Protein AF-A0A2M8PLV6-F1 (afdb_monomer)

Secondary structure (DSSP, 8-state):
----PPPPPHHHHTTS---HHHHHHHHHTTT--TT-PPPPHHHHHHHTHHHHTTSS-HHHHHHH----PPPPP-SHHHHHTT-TTS-EEEEE-B-BTTB--SHHHHHHHHHHHHHHHHHSEEEE---SS-SSS--BPP----TTEEEGGGG--TTTHHHHHHHHHHTSS-EEEESSGGGGHHHHTT--EEEE-S-GGGSS-THHHHHHHHHHSSTTSPPEE-

Mean predicted aligned error: 9.72 Å

Nearest PDB structures (foldseek):
  1psw-assembly1_A  TM=6.281E-01  e=1.100E-02  Escherichia coli
  5wxi-assembly1_B  TM=4.917E-01  e=1.551E+00  Neisseria meningitidis H44/76
  4ojm-assembly1_X-2  TM=2.647E-01  e=8.428E+00  Neurospora crassa OR74A

Radius of gyration: 18.82 Å; Cα contacts (8 Å, |Δi|>4): 295; chains: 1; bounding box: 47×46×45 Å

pLDDT: mean 79.04, std 16.74, range [30.3, 98.25]

Solvent-accessible surface area (backbone atoms only — not comparable to full-atom values): 13129 Å² total; per-residue (Å²): 134,80,80,78,74,80,78,70,50,74,71,54,58,68,60,66,76,83,50,77,67,60,56,54,56,57,39,70,76,65,74,68,68,95,90,66,82,90,73,58,68,65,57,54,52,58,71,46,40,49,43,80,67,67,76,41,58,73,71,63,53,55,74,77,57,84,90,70,64,50,80,75,62,74,56,71,67,32,53,76,69,74,40,67,90,52,74,30,32,28,36,45,53,47,43,42,83,29,30,60,87,46,73,66,52,54,50,53,52,48,54,48,52,57,58,48,46,75,82,25,37,34,36,36,65,57,61,89,63,81,87,59,94,58,49,67,65,91,72,83,87,48,101,44,45,46,68,44,33,89,77,52,47,91,88,47,36,69,61,52,51,49,32,53,36,43,72,24,74,32,34,39,30,34,59,53,88,69,50,55,53,25,15,31,38,46,14,34,20,43,34,43,67,76,40,80,81,49,43,84,52,66,64,57,61,56,51,48,38,68,67,22,75,41,87,77,34,8,46,62,45,113

Foldseek 3Di:
DDPPDPDDAPVVVLPPPPDPVVQVVVVVVVPDDDPDDDDRVVVVCVVCVCVLVVNDDPVVVVVVDDAAADPADDCVVCVVQVNSPFAAEEEEAWDDLFQHPDPVSLVVVQVVVVVRLVPHQYEYLDAPDPPHPIDGHDHDDDPSYHYCNVVDDPVCSVVSSLNVLLPHQAYEYADDDCQLSNQSSQHAGAHDGDDPVSPSDPVVVVSSQVNRVDPPTHHYHD

Sequence (222 aa):
LEKLEAIPSQSERNKAVKTWHEQKKLRKAQGLSDQLELIHPSLMYTWFLPFWRGAWGHRMIANELKFMALPKPSKDVLHKMGLADEPYVAVKFYKSGCLRQNEQSERIISDLIERLTREYKVVVLDTEFRVDDHSGYHIRESDRVVNLARYCTAENNLALQTEVVAHAEAFYGTYGGFSYLAPLCGVNSYNYYDSMRAILMGGHAEVAEKAFNQSPFGQFHP

Structure (mmCIF, N/CA/C/O backbone):
data_AF-A0A2M8PLV6-F1
#
_entry.id   AF-A0A2M8PLV6-F1
#
loop_
_atom_site.group_PDB
_atom_site.id
_atom_site.type_symbol
_atom_site.label_atom_id
_atom_site.label_alt_id
_atom_site.label_comp_id
_atom_site.label_asym_id
_atom_site.label_entity_id
_atom_site.label_seq_id
_atom_site.pdbx_PDB_ins_code
_atom_site.Cartn_x
_atom_site.Cartn_y
_atom_site.Cartn_z
_atom_site.occupancy
_atom_site.B_iso_or_equiv
_atom_site.auth_seq_id
_atom_site.auth_comp_id
_atom_site.auth_asym_id
_atom_site.auth_atom_id
_atom_site.pdbx_PDB_model_num
ATOM 1 N N . LEU A 1 1 ? 24.200 19.850 19.176 1.00 37.56 1 LEU A N 1
ATOM 2 C CA . LEU A 1 1 ? 23.870 19.815 17.735 1.00 37.56 1 LEU A CA 1
ATOM 3 C C . 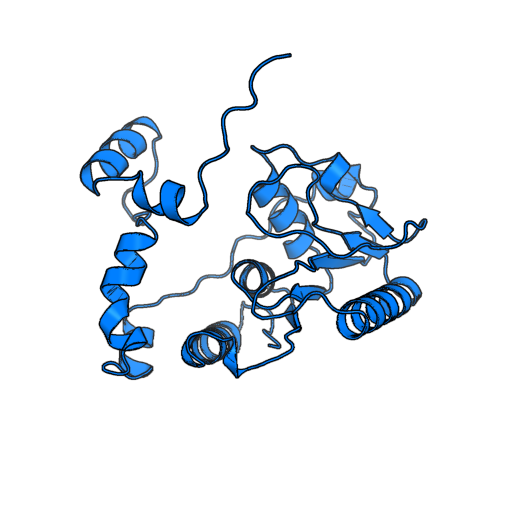LEU A 1 1 ? 24.640 18.651 17.134 1.00 37.56 1 LEU A C 1
ATOM 5 O O . LEU A 1 1 ? 25.730 18.836 16.603 1.00 37.56 1 LEU A O 1
ATOM 9 N N . GLU A 1 2 ? 24.132 17.440 17.358 1.00 33.66 2 GLU A N 1
ATOM 10 C CA . GLU A 1 2 ? 24.676 16.235 16.734 1.00 33.66 2 GLU A CA 1
ATOM 11 C C . GLU A 1 2 ? 24.492 16.350 15.223 1.00 33.66 2 GLU A C 1
ATOM 13 O O . GLU A 1 2 ? 23.429 16.741 14.737 1.00 33.66 2 GLU A O 1
ATOM 18 N N . LYS A 1 3 ? 25.566 16.075 14.482 1.00 30.30 3 LYS A N 1
ATOM 19 C CA . LYS A 1 3 ? 25.522 15.984 13.028 1.00 30.30 3 LYS A CA 1
ATOM 20 C C . LYS A 1 3 ? 24.602 14.815 12.685 1.00 30.30 3 LYS A C 1
ATOM 22 O O . LYS A 1 3 ? 24.975 13.672 12.915 1.00 30.30 3 LYS A O 1
ATOM 27 N N . LEU A 1 4 ? 23.418 15.110 12.151 1.00 33.34 4 LEU A N 1
ATOM 28 C CA . LEU A 1 4 ? 22.606 14.125 11.444 1.00 33.34 4 LEU A CA 1
ATOM 29 C C . LEU A 1 4 ? 23.471 13.573 10.307 1.00 33.34 4 LEU A C 1
ATOM 31 O O . LEU A 1 4 ? 23.747 14.281 9.336 1.00 33.34 4 LEU A O 1
ATOM 35 N N . GLU A 1 5 ? 23.968 12.349 10.466 1.00 35.88 5 GLU A N 1
ATOM 36 C CA . GLU A 1 5 ? 24.613 11.628 9.377 1.00 35.88 5 GLU A CA 1
ATOM 37 C C . GLU A 1 5 ? 23.613 11.525 8.223 1.00 35.88 5 GLU A C 1
ATOM 39 O O . GLU A 1 5 ? 22.439 11.199 8.420 1.00 35.88 5 GLU A O 1
ATOM 44 N N . ALA A 1 6 ? 24.059 11.884 7.019 1.00 39.81 6 ALA A N 1
ATOM 45 C CA . ALA A 1 6 ? 23.214 11.840 5.839 1.00 39.81 6 ALA A CA 1
ATOM 46 C C . ALA A 1 6 ? 22.731 10.400 5.629 1.00 39.81 6 ALA A C 1
ATOM 48 O O . ALA A 1 6 ? 23.538 9.491 5.429 1.00 39.81 6 ALA A O 1
ATOM 49 N N . ILE A 1 7 ? 21.413 10.199 5.687 1.00 44.09 7 ILE A N 1
ATOM 50 C CA . ILE A 1 7 ? 20.797 8.906 5.398 1.00 44.09 7 ILE A CA 1
ATOM 51 C C . ILE A 1 7 ? 21.148 8.562 3.940 1.00 44.09 7 ILE A C 1
ATOM 53 O O . ILE A 1 7 ? 20.819 9.351 3.050 1.00 44.09 7 ILE A O 1
ATOM 57 N N . PRO A 1 8 ? 21.826 7.431 3.674 1.00 44.03 8 PRO A N 1
ATOM 58 C CA . PRO A 1 8 ? 22.216 7.061 2.321 1.00 44.03 8 PRO A CA 1
ATOM 59 C C . PRO A 1 8 ? 20.983 6.907 1.429 1.00 44.03 8 PRO A C 1
ATOM 61 O O . PRO A 1 8 ? 19.963 6.340 1.840 1.00 44.03 8 PRO A O 1
ATOM 64 N N . SER A 1 9 ? 21.092 7.380 0.188 1.00 48.66 9 SER A N 1
ATOM 65 C CA . SER A 1 9 ? 20.011 7.306 -0.794 1.00 48.66 9 SER A CA 1
ATOM 66 C C . SER A 1 9 ? 19.566 5.859 -1.014 1.00 48.66 9 SER A C 1
ATOM 68 O O . SER A 1 9 ? 20.320 4.901 -0.800 1.00 48.66 9 SER A O 1
ATOM 70 N N . GLN A 1 10 ? 18.335 5.657 -1.486 1.00 46.75 10 GLN A N 1
ATOM 71 C CA . GLN A 1 10 ? 17.838 4.309 -1.788 1.00 46.75 10 GLN A CA 1
ATOM 72 C C . GLN A 1 10 ? 18.759 3.540 -2.762 1.00 46.75 10 GLN A C 1
ATOM 74 O O . GLN A 1 10 ? 18.967 2.336 -2.616 1.00 46.75 10 GLN A O 1
ATOM 79 N N . SER A 1 11 ? 19.385 4.249 -3.706 1.00 46.06 11 SER A N 1
ATOM 80 C CA . SER A 1 11 ? 20.378 3.700 -4.640 1.00 46.06 11 SER A CA 1
ATOM 81 C C . SER A 1 11 ? 21.648 3.201 -3.939 1.00 46.06 11 SER A C 1
ATOM 83 O O . SER A 1 11 ? 22.181 2.152 -4.297 1.00 46.06 11 SER A O 1
ATOM 85 N N . GLU A 1 12 ? 22.129 3.916 -2.922 1.00 45.88 12 GLU A N 1
ATOM 86 C CA . GLU A 1 12 ? 23.323 3.545 -2.153 1.00 45.88 12 GLU A CA 1
ATOM 87 C C . GLU A 1 12 ? 23.049 2.368 -1.214 1.00 45.88 12 GLU A C 1
ATOM 89 O O . GLU A 1 12 ? 23.852 1.435 -1.153 1.00 45.88 12 GLU A O 1
ATOM 94 N N . ARG A 1 13 ? 21.872 2.338 -0.576 1.00 55.00 13 ARG A N 1
ATOM 95 C CA . ARG A 1 13 ? 21.426 1.200 0.248 1.00 55.00 13 ARG A CA 1
ATOM 96 C C . ARG A 1 13 ? 21.295 -0.082 -0.579 1.00 55.00 13 ARG A C 1
ATOM 98 O O . ARG A 1 13 ? 21.801 -1.127 -0.176 1.00 55.00 13 ARG A O 1
ATOM 105 N N . ASN A 1 14 ? 20.743 0.015 -1.789 1.00 50.44 14 ASN A N 1
ATOM 106 C CA . ASN A 1 14 ? 20.635 -1.111 -2.725 1.00 50.44 14 ASN A CA 1
ATOM 107 C C . ASN A 1 14 ? 21.992 -1.591 -3.288 1.00 50.44 14 ASN A C 1
ATOM 109 O O . ASN A 1 14 ? 22.071 -2.674 -3.869 1.00 50.44 14 ASN A O 1
ATOM 113 N N . LYS A 1 15 ? 23.072 -0.814 -3.143 1.00 52.50 15 LYS A N 1
ATOM 114 C CA . LYS A 1 15 ? 24.435 -1.198 -3.563 1.00 52.50 15 LYS A CA 1
ATOM 115 C C . LYS A 1 15 ? 25.269 -1.818 -2.438 1.00 52.50 15 LYS A C 1
ATOM 117 O O . LYS A 1 15 ? 26.305 -2.417 -2.725 1.00 52.50 15 LYS A O 1
ATOM 122 N N . ALA A 1 16 ? 24.857 -1.664 -1.180 1.00 50.78 16 ALA A N 1
ATOM 123 C CA . ALA A 1 16 ? 25.680 -1.996 -0.017 1.00 50.78 16 ALA A CA 1
ATOM 124 C C . ALA A 1 16 ? 25.747 -3.499 0.323 1.00 50.78 16 ALA A C 1
ATOM 126 O O . ALA A 1 16 ? 26.666 -3.913 1.024 1.00 50.78 16 ALA A O 1
ATOM 127 N N . VAL A 1 17 ? 24.836 -4.335 -0.185 1.00 51.72 17 VAL A N 1
ATOM 128 C CA . VAL A 1 17 ? 24.865 -5.787 0.066 1.00 51.72 17 VAL A CA 1
ATOM 129 C C . VAL A 1 17 ? 25.696 -6.468 -1.015 1.00 51.72 17 VAL A C 1
ATOM 131 O O . VAL A 1 17 ? 25.251 -6.610 -2.155 1.00 51.72 17 VAL A O 1
ATOM 134 N N . LYS A 1 18 ? 26.932 -6.850 -0.676 1.00 54.28 18 LYS A N 1
ATOM 135 C CA . LYS A 1 18 ? 27.938 -7.162 -1.694 1.00 54.28 18 LYS A CA 1
ATOM 136 C C . LYS A 1 18 ? 28.005 -8.607 -2.158 1.00 54.28 18 LYS A C 1
ATOM 138 O O . LYS A 1 18 ? 28.527 -8.795 -3.249 1.00 54.28 18 LYS A O 1
ATOM 143 N N . THR A 1 19 ? 27.452 -9.620 -1.485 1.00 59.69 19 THR A N 1
ATOM 144 C CA . THR A 1 19 ? 27.421 -10.977 -2.080 1.00 59.69 19 THR A CA 1
ATOM 145 C C . THR A 1 19 ? 26.316 -11.898 -1.540 1.00 59.69 19 THR A C 1
ATOM 147 O O . THR A 1 19 ? 25.950 -11.847 -0.367 1.00 59.69 19 THR A O 1
ATOM 150 N N . TRP A 1 20 ? 25.855 -12.833 -2.386 1.00 49.91 20 TRP A N 1
ATOM 151 C CA . TRP A 1 20 ? 24.981 -13.969 -2.022 1.00 49.91 20 TRP A CA 1
ATOM 152 C C . TRP A 1 20 ? 25.521 -14.765 -0.812 1.00 49.91 20 TRP A C 1
ATOM 154 O O . TRP A 1 20 ? 24.768 -15.237 0.040 1.00 49.91 20 TRP A O 1
ATOM 164 N N . HIS A 1 21 ? 26.849 -14.844 -0.676 1.00 51.72 21 HIS A N 1
ATOM 165 C CA . HIS A 1 21 ? 27.522 -15.538 0.423 1.00 51.72 21 HIS A CA 1
ATOM 166 C C . HIS A 1 21 ? 27.362 -14.856 1.790 1.00 51.72 21 HIS A C 1
ATOM 168 O O . HIS A 1 21 ? 27.241 -15.551 2.802 1.00 51.72 21 HIS A O 1
ATOM 174 N N . GLU A 1 22 ? 27.344 -13.523 1.847 1.00 56.53 22 GLU A N 1
ATOM 175 C CA . GLU A 1 22 ? 27.145 -12.772 3.096 1.00 56.53 22 GLU A CA 1
ATOM 176 C C . GLU A 1 22 ? 25.712 -12.931 3.614 1.00 56.53 22 GLU A C 1
ATOM 178 O O . GLU A 1 22 ? 25.505 -13.173 4.805 1.00 56.53 22 GLU A O 1
ATOM 183 N N . GLN A 1 23 ? 24.730 -12.926 2.706 1.00 57.12 23 GLN A N 1
ATOM 184 C CA . GLN A 1 23 ? 23.333 -13.198 3.048 1.00 57.12 23 GLN A CA 1
ATOM 185 C C . GLN A 1 23 ? 23.150 -14.621 3.594 1.00 57.12 23 GLN A C 1
ATOM 187 O O . GLN A 1 23 ? 22.457 -14.814 4.591 1.00 57.12 23 GLN A O 1
ATOM 192 N N . LYS A 1 24 ? 23.827 -15.626 3.023 1.00 54.25 24 LYS A N 1
ATOM 193 C CA . LYS A 1 24 ? 23.768 -17.013 3.520 1.00 54.25 24 LYS A CA 1
ATOM 194 C C . LYS A 1 24 ? 24.301 -17.158 4.957 1.00 54.25 24 LYS A C 1
ATOM 196 O O . LYS A 1 24 ? 23.741 -17.925 5.740 1.00 54.25 24 LYS A O 1
ATOM 201 N N . LYS A 1 25 ? 25.349 -16.407 5.329 1.00 52.09 25 LYS A N 1
ATOM 202 C CA . LYS A 1 25 ? 25.943 -16.435 6.683 1.00 52.09 25 LYS A CA 1
ATOM 203 C C . LYS A 1 25 ? 25.031 -15.818 7.748 1.00 52.09 25 LYS A C 1
ATOM 205 O O . LYS A 1 25 ? 24.860 -16.430 8.799 1.00 52.09 25 LYS A O 1
ATOM 210 N N . LEU A 1 26 ? 24.408 -14.669 7.468 1.00 51.41 26 LEU A N 1
ATOM 211 C CA . LEU A 1 26 ? 23.436 -14.050 8.384 1.00 51.41 26 LEU A CA 1
ATOM 212 C C . LEU A 1 26 ? 22.198 -14.938 8.606 1.00 51.41 26 LEU A C 1
ATOM 214 O O . LEU A 1 26 ? 21.680 -15.010 9.714 1.00 51.41 26 LEU A O 1
ATOM 218 N N . ARG A 1 27 ? 21.756 -15.667 7.575 1.00 54.97 27 ARG A N 1
ATOM 219 C CA . ARG A 1 27 ? 20.547 -16.510 7.617 1.00 54.97 27 ARG A CA 1
ATOM 220 C C . ARG A 1 27 ? 20.716 -17.780 8.448 1.00 54.97 27 ARG A C 1
ATOM 222 O O . ARG A 1 27 ? 19.811 -18.130 9.200 1.00 54.97 27 ARG A O 1
ATOM 229 N N . LYS A 1 28 ? 21.890 -18.425 8.392 1.00 49.47 28 LYS A N 1
ATOM 230 C CA . LYS A 1 28 ? 22.217 -19.551 9.289 1.00 49.47 28 LYS A CA 1
ATOM 231 C C . LYS A 1 28 ? 22.197 -19.121 10.761 1.00 49.47 28 LYS A C 1
ATOM 233 O O . LYS A 1 28 ? 21.809 -19.907 11.615 1.00 49.47 28 LYS A O 1
ATOM 238 N N . ALA A 1 29 ? 22.565 -17.871 11.044 1.00 51.06 29 ALA A N 1
ATOM 239 C CA . ALA A 1 29 ? 22.476 -17.302 12.386 1.00 51.06 29 ALA A CA 1
ATOM 240 C C . ALA A 1 29 ? 21.030 -16.975 12.826 1.00 51.06 29 ALA A C 1
ATOM 242 O O . ALA A 1 29 ? 20.816 -16.726 14.007 1.00 51.06 29 ALA A O 1
ATOM 243 N N . GLN A 1 30 ? 20.046 -16.996 11.911 1.00 53.25 30 GLN A N 1
ATOM 244 C CA . GLN A 1 30 ? 18.646 -16.602 12.154 1.00 53.25 30 GLN A CA 1
ATOM 245 C C . GLN A 1 30 ? 17.614 -17.742 11.998 1.00 53.25 30 GLN A C 1
ATOM 247 O O . GLN A 1 30 ? 16.429 -17.509 12.213 1.00 53.25 30 GLN A O 1
ATOM 252 N N . GLY A 1 31 ? 18.021 -18.966 11.638 1.00 43.16 31 GLY A N 1
ATOM 253 C CA . GLY A 1 31 ? 17.140 -20.149 11.664 1.00 43.16 31 GLY A CA 1
ATOM 254 C C . GLY A 1 31 ? 16.046 -20.220 10.582 1.00 43.16 31 GLY A C 1
ATOM 255 O O . GLY A 1 31 ? 15.050 -20.912 10.771 1.00 43.16 31 GLY A O 1
ATOM 256 N N . LEU A 1 32 ? 16.205 -19.519 9.454 1.00 51.91 32 LEU A N 1
ATOM 257 C CA . LEU A 1 32 ? 15.241 -19.527 8.338 1.00 51.91 32 LEU A CA 1
ATOM 258 C C . LEU A 1 32 ? 15.396 -20.791 7.455 1.00 51.91 32 LEU A C 1
ATOM 260 O O . LEU A 1 32 ? 16.522 -21.182 7.161 1.00 51.91 32 LEU A O 1
ATOM 264 N N . SER A 1 33 ? 14.279 -21.412 7.033 1.00 50.00 33 SER A N 1
ATOM 265 C CA . SER A 1 33 ? 14.233 -22.734 6.358 1.00 50.00 33 SER A CA 1
ATOM 266 C C . SER A 1 33 ? 14.845 -22.792 4.942 1.00 50.00 33 SER A C 1
ATOM 268 O O . SER A 1 33 ? 14.901 -21.781 4.242 1.00 50.00 33 SER A O 1
ATOM 270 N N . ASP A 1 34 ? 15.188 -24.007 4.493 1.00 51.50 34 ASP A N 1
ATOM 271 C CA . ASP A 1 34 ? 15.886 -24.316 3.231 1.00 51.50 34 ASP A CA 1
ATOM 272 C C . ASP A 1 34 ? 15.014 -24.320 1.949 1.00 51.50 34 ASP A C 1
ATOM 274 O O . ASP A 1 34 ? 15.532 -24.591 0.869 1.00 51.50 34 ASP A O 1
ATOM 278 N N . GLN A 1 35 ? 13.701 -24.050 2.015 1.00 59.81 35 GLN A N 1
ATOM 279 C CA . GLN A 1 35 ? 12.813 -24.181 0.836 1.00 59.81 35 GLN A CA 1
ATOM 280 C C . GLN A 1 35 ? 12.630 -22.897 0.011 1.00 59.81 35 GLN A C 1
ATOM 282 O O . GLN A 1 35 ? 12.233 -22.973 -1.151 1.00 59.81 35 GLN A O 1
ATOM 287 N N . LEU A 1 36 ? 12.917 -21.721 0.581 1.00 64.19 36 LEU A N 1
ATOM 288 C CA . LEU A 1 36 ? 12.811 -20.429 -0.105 1.00 64.19 36 LEU A CA 1
ATOM 289 C C . LEU A 1 36 ? 14.048 -19.569 0.184 1.00 64.19 36 LEU A C 1
ATOM 291 O O . LEU A 1 36 ? 14.405 -19.293 1.335 1.00 64.19 36 LEU A O 1
ATOM 295 N N . GLU A 1 37 ? 14.713 -19.108 -0.873 1.00 69.00 37 GLU A N 1
ATOM 296 C CA . GLU A 1 37 ? 15.860 -18.212 -0.762 1.00 69.00 37 GLU A CA 1
ATOM 297 C C . GLU A 1 37 ? 15.440 -16.752 -0.959 1.00 69.00 37 GLU A C 1
ATOM 299 O O . GLU A 1 37 ? 14.931 -16.374 -2.010 1.00 69.00 37 GLU A O 1
ATOM 304 N N . LEU A 1 38 ? 15.685 -15.909 0.051 1.00 70.50 38 LEU A N 1
ATOM 305 C CA . LEU A 1 38 ? 15.606 -14.463 -0.118 1.00 70.50 38 LEU A CA 1
ATOM 306 C C . LEU A 1 38 ? 16.759 -14.024 -1.021 1.00 70.50 38 LEU A C 1
ATOM 308 O O . LEU A 1 38 ? 17.924 -14.165 -0.646 1.00 70.50 38 LEU A O 1
ATOM 312 N N . ILE A 1 39 ? 16.427 -13.473 -2.184 1.00 70.81 39 ILE A N 1
ATOM 313 C CA . ILE A 1 39 ? 17.401 -12.895 -3.107 1.00 70.81 39 ILE A CA 1
ATOM 314 C C . ILE A 1 39 ? 17.459 -11.380 -2.937 1.00 70.81 39 ILE A C 1
ATOM 316 O O . ILE A 1 39 ? 16.448 -10.710 -2.730 1.00 70.81 39 ILE A O 1
ATOM 320 N N . HIS A 1 40 ? 18.661 -10.821 -3.047 1.00 76.56 40 HIS A N 1
ATOM 321 C CA . HIS A 1 40 ? 18.825 -9.374 -3.075 1.00 76.56 40 HIS A CA 1
ATOM 322 C C . HIS A 1 40 ? 18.113 -8.768 -4.305 1.00 76.56 40 HIS A C 1
ATOM 324 O O . HIS A 1 40 ? 18.284 -9.302 -5.407 1.00 76.56 40 HIS A O 1
ATOM 330 N N . PRO A 1 41 ? 17.406 -7.624 -4.189 1.00 77.12 41 PRO A N 1
ATOM 331 C CA . PRO A 1 41 ? 16.720 -6.997 -5.322 1.00 77.12 41 PRO A CA 1
ATOM 332 C C . PRO A 1 41 ? 17.617 -6.763 -6.545 1.00 77.12 41 PRO A C 1
ATOM 334 O O . PRO A 1 41 ? 17.193 -6.980 -7.674 1.00 77.12 41 PRO A O 1
ATOM 337 N N . SER A 1 42 ? 18.887 -6.396 -6.352 1.00 79.00 42 SER A N 1
ATOM 338 C CA . SER A 1 42 ? 19.841 -6.217 -7.463 1.00 79.00 42 SER A CA 1
ATOM 339 C C . SER A 1 42 ? 20.090 -7.499 -8.269 1.00 79.00 42 SER A C 1
ATOM 341 O O . SER A 1 42 ? 20.288 -7.423 -9.482 1.00 79.00 42 SER A O 1
ATOM 343 N N . LEU A 1 43 ? 20.050 -8.676 -7.632 1.00 78.69 43 LEU A N 1
ATOM 344 C CA . LEU A 1 43 ? 20.157 -9.958 -8.338 1.00 78.69 43 LEU A CA 1
ATOM 345 C C . LEU A 1 43 ? 18.892 -10.228 -9.153 1.00 78.69 43 LEU A C 1
ATOM 347 O O . LEU A 1 43 ? 18.995 -10.578 -10.325 1.00 78.69 43 LEU A O 1
ATOM 351 N N . MET A 1 44 ? 17.716 -9.971 -8.572 1.00 82.00 44 MET A N 1
ATOM 352 C CA . MET A 1 44 ? 16.438 -10.047 -9.284 1.00 82.00 44 MET A CA 1
ATOM 353 C C . MET A 1 44 ? 16.436 -9.127 -10.520 1.00 82.00 44 MET A C 1
ATOM 355 O O . MET A 1 44 ? 16.139 -9.579 -11.623 1.00 82.00 44 MET A O 1
ATOM 359 N N . TYR A 1 45 ? 16.835 -7.858 -10.380 1.00 80.44 45 TYR A N 1
ATOM 360 C CA . TYR A 1 45 ? 16.914 -6.930 -11.516 1.00 80.44 45 TYR A CA 1
ATOM 361 C C . TYR A 1 45 ? 17.909 -7.382 -12.586 1.00 80.44 45 TYR A C 1
ATOM 363 O O . TYR A 1 45 ? 17.633 -7.223 -13.774 1.00 80.44 45 TYR A O 1
ATOM 371 N N . THR A 1 46 ? 19.043 -7.960 -12.180 1.00 82.56 46 THR A N 1
ATOM 372 C CA . THR A 1 46 ? 20.038 -8.504 -13.115 1.00 82.56 46 THR A CA 1
ATOM 373 C C . THR A 1 46 ? 19.462 -9.682 -13.900 1.00 82.56 46 THR A C 1
ATOM 375 O O . THR A 1 46 ? 19.607 -9.726 -15.119 1.00 82.56 46 THR A O 1
ATOM 378 N N . TRP A 1 47 ? 18.761 -10.596 -13.225 1.00 83.38 47 TRP A N 1
ATOM 379 C CA . TRP A 1 47 ? 18.128 -11.758 -13.849 1.00 83.38 47 TRP A CA 1
ATOM 380 C C . TRP A 1 47 ? 17.060 -11.357 -14.870 1.00 83.38 47 TRP A C 1
ATOM 382 O O . TRP A 1 47 ? 17.031 -11.882 -15.979 1.00 83.38 47 TRP A O 1
ATOM 392 N N . PHE A 1 48 ? 16.212 -10.382 -14.530 1.00 84.25 48 PHE A N 1
ATOM 393 C CA . PHE A 1 48 ? 15.134 -9.919 -15.410 1.00 84.25 48 PHE A CA 1
ATOM 394 C C . PHE A 1 48 ? 15.559 -8.832 -16.407 1.00 84.25 48 PHE A C 1
ATOM 396 O O . PHE A 1 48 ? 14.737 -8.371 -17.198 1.00 84.25 48 PHE A O 1
ATOM 403 N N . LEU A 1 49 ? 16.842 -8.454 -16.448 1.00 84.75 49 LEU A N 1
ATOM 404 C CA . LEU A 1 49 ? 17.364 -7.463 -17.392 1.00 84.75 49 LEU A CA 1
ATOM 405 C C . LEU A 1 49 ? 17.011 -7.748 -18.865 1.00 84.75 49 LEU A C 1
ATOM 407 O O . LEU A 1 49 ? 16.691 -6.789 -19.568 1.00 84.75 49 LEU A O 1
ATOM 411 N N . PRO A 1 50 ? 17.009 -9.004 -19.365 1.00 85.75 50 PRO A N 1
ATOM 412 C CA . PRO A 1 50 ? 16.561 -9.294 -20.726 1.00 85.75 50 PRO A CA 1
ATOM 413 C C . PRO A 1 50 ? 15.096 -8.916 -20.973 1.00 85.75 50 PRO A C 1
ATOM 415 O O . PRO A 1 50 ? 14.781 -8.389 -22.037 1.00 85.75 50 PRO A O 1
ATOM 418 N N . PHE A 1 51 ? 14.206 -9.116 -19.999 1.00 83.50 51 PHE A N 1
ATOM 419 C CA . PHE A 1 51 ? 12.814 -8.670 -20.104 1.00 83.50 51 PHE A CA 1
ATOM 420 C C . PHE A 1 51 ? 12.707 -7.149 -20.094 1.00 83.50 51 PHE A C 1
ATOM 422 O O . PHE A 1 51 ? 12.068 -6.579 -20.974 1.00 83.50 51 PHE A O 1
ATOM 429 N N . TRP A 1 52 ? 13.414 -6.480 -19.178 1.00 79.69 52 TRP A N 1
ATOM 430 C CA . TRP A 1 52 ? 13.460 -5.014 -19.136 1.00 79.69 52 TRP A CA 1
ATOM 431 C C . TRP A 1 52 ? 14.089 -4.407 -20.408 1.00 79.69 52 TRP A C 1
ATOM 433 O O . TRP A 1 52 ? 13.879 -3.252 -20.747 1.00 79.69 52 TRP A O 1
ATOM 443 N N . ARG A 1 53 ? 14.863 -5.172 -21.177 1.00 83.62 53 ARG A N 1
ATOM 444 C CA . ARG A 1 53 ? 15.385 -4.733 -22.483 1.00 83.62 53 ARG A CA 1
ATOM 445 C C . ARG A 1 53 ? 14.499 -5.130 -23.666 1.00 83.62 53 ARG A C 1
ATOM 447 O O . ARG A 1 53 ? 14.884 -4.885 -24.803 1.00 83.62 53 ARG A O 1
ATOM 454 N N . GLY A 1 54 ? 13.343 -5.748 -23.419 1.00 82.62 54 GLY A N 1
ATOM 455 C CA . GLY A 1 54 ? 12.422 -6.228 -24.453 1.00 82.62 54 GLY A CA 1
ATOM 456 C C . GLY A 1 54 ? 12.883 -7.496 -25.182 1.00 82.62 54 GLY A C 1
ATOM 457 O O . GLY A 1 54 ? 12.260 -7.895 -26.160 1.00 82.62 54 GLY A O 1
ATOM 458 N N . ALA A 1 55 ? 13.959 -8.145 -24.725 1.00 84.31 55 ALA A N 1
ATOM 459 C CA . ALA A 1 55 ? 14.475 -9.376 -25.323 1.00 84.31 55 ALA A CA 1
ATOM 460 C C . ALA A 1 55 ? 13.676 -10.622 -24.903 1.00 84.31 55 ALA A C 1
ATOM 462 O O . ALA A 1 55 ? 13.667 -11.620 -25.621 1.00 84.31 55 ALA A O 1
ATOM 463 N N . TRP A 1 56 ? 13.007 -10.587 -23.746 1.00 85.44 56 TRP A N 1
ATOM 464 C CA . TRP A 1 56 ? 12.083 -11.637 -23.305 1.00 85.44 56 TRP A CA 1
ATOM 465 C C . TRP A 1 56 ? 10.636 -11.156 -23.397 1.00 85.44 56 TRP A C 1
ATOM 467 O O . TRP A 1 56 ? 10.315 -10.059 -22.952 1.00 85.44 56 TRP A O 1
ATOM 477 N N . GLY A 1 57 ? 9.752 -12.004 -23.927 1.00 81.56 57 GLY A N 1
ATOM 478 C CA . GLY A 1 57 ? 8.304 -11.788 -23.877 1.00 81.56 57 GLY A CA 1
ATOM 479 C C . GLY A 1 57 ? 7.676 -12.302 -22.575 1.00 81.56 57 GLY A C 1
ATOM 480 O O . GLY A 1 57 ? 8.284 -13.079 -21.838 1.00 81.56 57 GLY A O 1
ATOM 481 N N . HIS A 1 58 ? 6.417 -11.939 -22.315 1.00 78.19 58 HIS A N 1
ATOM 482 C CA . HIS A 1 58 ? 5.719 -12.257 -21.056 1.00 78.19 58 HIS A CA 1
ATOM 483 C C . HIS A 1 58 ? 5.694 -13.743 -20.682 1.00 78.19 58 HIS A C 1
ATOM 485 O O . HIS A 1 58 ? 5.771 -14.071 -19.503 1.00 78.19 58 HIS A O 1
ATOM 491 N N . ARG A 1 59 ? 5.605 -14.651 -21.664 1.00 79.69 59 ARG A N 1
ATOM 492 C CA . ARG A 1 59 ? 5.581 -16.101 -21.405 1.00 79.69 59 ARG A CA 1
ATOM 493 C C . ARG A 1 59 ? 6.873 -16.593 -20.746 1.00 79.69 59 ARG A C 1
ATOM 495 O O . ARG A 1 59 ? 6.814 -17.489 -19.916 1.00 79.69 59 ARG A O 1
ATOM 502 N N . MET A 1 60 ? 8.014 -15.999 -21.098 1.00 80.94 60 MET A N 1
ATOM 503 C CA . MET A 1 60 ? 9.305 -16.357 -20.508 1.00 80.94 60 MET A CA 1
ATOM 504 C C . MET A 1 60 ? 9.353 -15.947 -19.036 1.00 80.94 60 MET A C 1
ATOM 506 O O . MET A 1 60 ? 9.719 -16.754 -18.198 1.00 80.94 60 MET A O 1
ATOM 510 N N . ILE A 1 61 ? 8.889 -14.736 -18.707 1.00 81.69 61 ILE A N 1
ATOM 511 C CA . ILE A 1 61 ? 8.785 -14.285 -17.312 1.00 81.69 61 ILE A CA 1
ATOM 512 C C . ILE A 1 61 ? 7.796 -15.121 -16.504 1.0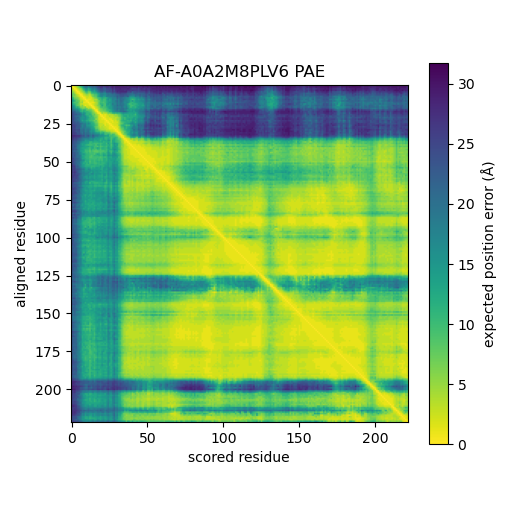0 81.69 61 ILE A C 1
ATOM 514 O O . ILE A 1 61 ? 8.090 -15.478 -15.368 1.00 81.69 61 ILE A O 1
ATOM 518 N N . ALA A 1 62 ? 6.630 -15.433 -17.071 1.00 78.38 62 ALA A N 1
ATOM 519 C CA . ALA A 1 62 ? 5.591 -16.171 -16.359 1.00 78.38 62 ALA A CA 1
ATOM 520 C C . ALA A 1 62 ? 6.051 -17.573 -15.922 1.00 78.38 62 ALA A C 1
ATOM 522 O O . ALA A 1 62 ? 5.558 -18.086 -14.925 1.00 78.38 62 ALA A O 1
ATOM 523 N N . ASN A 1 63 ? 7.013 -18.177 -16.628 1.00 78.25 63 ASN A N 1
ATOM 524 C CA . ASN A 1 63 ? 7.604 -19.458 -16.237 1.00 78.25 63 ASN A CA 1
ATOM 525 C C . ASN A 1 63 ? 8.568 -19.341 -15.042 1.00 78.25 63 ASN A C 1
ATOM 527 O O . ASN A 1 63 ? 8.771 -20.322 -14.331 1.00 78.25 63 ASN A O 1
ATOM 531 N N . GLU A 1 64 ? 9.149 -18.160 -14.821 1.00 79.31 64 GLU A N 1
ATOM 532 C CA . GLU A 1 64 ? 10.134 -17.894 -13.762 1.00 79.31 64 GLU A CA 1
ATOM 533 C C . GLU A 1 64 ? 9.493 -17.332 -12.482 1.00 79.31 64 GLU A C 1
ATOM 535 O O . GLU A 1 64 ? 10.133 -17.281 -11.432 1.00 79.31 64 GLU A O 1
ATOM 540 N N . LEU A 1 65 ? 8.233 -16.889 -12.549 1.00 82.62 65 LEU A N 1
ATOM 541 C CA . LEU A 1 65 ? 7.534 -16.241 -11.442 1.00 82.62 65 LEU A CA 1
ATOM 542 C C . LEU A 1 65 ? 6.406 -17.115 -10.899 1.00 82.62 65 LEU A C 1
ATOM 544 O O . LEU A 1 65 ? 5.551 -17.602 -11.634 1.00 82.62 65 LEU A O 1
ATOM 548 N N . LYS A 1 66 ? 6.364 -17.243 -9.573 1.00 79.81 66 LYS A N 1
ATOM 549 C CA . LYS A 1 66 ? 5.224 -17.796 -8.842 1.00 79.81 66 LYS A CA 1
ATOM 550 C C . LYS A 1 66 ? 4.796 -16.792 -7.788 1.00 79.81 66 LYS A C 1
ATOM 552 O O . LYS A 1 66 ? 5.584 -16.438 -6.915 1.00 79.81 66 LYS A O 1
ATOM 557 N N . PHE A 1 67 ? 3.551 -16.347 -7.880 1.00 82.88 67 PHE A N 1
ATOM 558 C CA . PHE A 1 67 ? 2.943 -15.467 -6.893 1.00 82.88 67 PHE A CA 1
ATOM 559 C C . PHE A 1 67 ? 2.137 -16.303 -5.906 1.00 82.88 67 PHE A C 1
ATOM 561 O O . PHE A 1 67 ? 1.486 -17.276 -6.285 1.00 82.88 67 PHE A O 1
ATOM 568 N N . MET A 1 68 ? 2.174 -15.916 -4.637 1.00 83.69 68 MET A N 1
ATOM 569 C CA . MET A 1 68 ? 1.390 -16.529 -3.571 1.00 83.69 68 MET A CA 1
ATOM 570 C C . MET A 1 68 ? 0.728 -15.421 -2.767 1.00 83.69 68 MET A C 1
ATOM 572 O O . MET A 1 68 ? 1.370 -14.404 -2.500 1.00 83.69 68 MET A O 1
ATOM 576 N N . ALA A 1 69 ? -0.535 -15.612 -2.384 1.00 86.69 69 ALA A N 1
ATOM 577 C CA . ALA A 1 69 ? -1.171 -14.690 -1.454 1.00 86.69 69 ALA A CA 1
ATOM 578 C C . ALA A 1 69 ? -0.444 -14.728 -0.110 1.00 86.69 69 ALA A C 1
ATOM 580 O O . ALA A 1 69 ? 0.018 -15.778 0.348 1.00 86.69 69 ALA A O 1
ATOM 581 N N . LEU A 1 70 ? -0.342 -13.559 0.508 1.00 88.12 70 LEU A N 1
ATOM 582 C CA . LEU A 1 70 ? 0.195 -13.415 1.842 1.00 88.12 70 LEU A CA 1
ATOM 583 C C . LEU A 1 70 ? -0.839 -13.914 2.855 1.00 88.12 70 LEU A C 1
ATOM 585 O O . LEU A 1 70 ? -2.035 -13.646 2.702 1.00 88.12 70 LEU A O 1
ATOM 589 N N . PRO A 1 71 ? -0.401 -14.626 3.905 1.00 87.12 71 PRO A N 1
ATOM 590 C CA . PRO A 1 71 ? -1.293 -14.980 4.994 1.00 87.12 71 PRO A CA 1
ATOM 591 C C . PRO A 1 71 ? -1.841 -13.705 5.639 1.00 87.12 71 PRO A C 1
ATOM 593 O O . PRO A 1 71 ? -1.114 -12.728 5.832 1.00 87.12 71 PRO A O 1
ATOM 596 N N . LYS A 1 72 ? -3.129 -13.725 5.984 1.00 89.75 72 LYS A N 1
ATOM 597 C CA . LYS A 1 72 ? -3.792 -12.596 6.635 1.00 89.75 72 LYS A CA 1
ATOM 598 C C . LYS A 1 72 ? -3.231 -12.419 8.062 1.00 89.75 72 LYS A C 1
ATOM 600 O O . LYS A 1 72 ? -3.317 -13.373 8.838 1.00 89.75 72 LYS A O 1
ATOM 605 N N . PRO A 1 73 ? -2.642 -11.257 8.413 1.00 92.94 73 PRO A N 1
ATOM 606 C CA . PRO A 1 73 ? -2.090 -11.003 9.750 1.00 92.94 73 PRO A CA 1
ATOM 607 C C . PRO A 1 73 ? -3.159 -10.971 10.858 1.00 92.94 73 PRO A C 1
ATOM 609 O O . PRO A 1 73 ? -4.359 -10.949 10.565 1.00 92.94 73 PRO A O 1
ATOM 612 N N . SER A 1 74 ? -2.730 -10.920 12.130 1.00 92.62 74 SER A N 1
ATOM 613 C CA . SER A 1 74 ? -3.617 -10.646 13.279 1.00 92.62 74 SER A CA 1
ATOM 614 C C . SER A 1 74 ? -4.272 -9.256 13.169 1.00 92.62 74 SER A C 1
ATOM 616 O O . SER A 1 74 ? -4.020 -8.531 12.214 1.00 92.62 74 SER A O 1
ATOM 618 N N . LYS A 1 75 ? -5.170 -8.901 14.098 1.00 94.94 75 LYS A N 1
ATOM 619 C CA . LYS A 1 75 ? -5.843 -7.584 14.160 1.00 94.94 75 LYS A CA 1
ATOM 620 C C . LYS A 1 75 ? -5.375 -6.740 15.358 1.00 94.94 75 LYS A C 1
ATOM 622 O O . LYS A 1 75 ? -6.106 -5.872 15.841 1.00 94.94 75 LYS A O 1
ATOM 627 N N . ASP A 1 76 ? -4.193 -7.026 15.897 1.00 92.50 76 ASP A N 1
ATOM 628 C CA . ASP A 1 76 ? -3.704 -6.442 17.147 1.00 92.50 76 ASP A CA 1
ATOM 629 C C . ASP A 1 76 ? -3.577 -4.911 17.088 1.00 92.50 76 ASP A C 1
ATOM 631 O O . ASP A 1 76 ? -3.927 -4.224 18.053 1.00 92.50 76 ASP A O 1
ATOM 635 N N . VAL A 1 77 ? -3.102 -4.346 15.971 1.00 90.19 77 VAL A N 1
ATOM 636 C CA . VAL A 1 77 ? -3.048 -2.888 15.786 1.00 90.19 77 VAL A CA 1
ATOM 637 C C . VAL A 1 77 ? -4.436 -2.312 15.554 1.00 90.19 77 VAL A C 1
ATOM 639 O O . VAL A 1 77 ? -4.757 -1.253 16.089 1.00 90.19 77 VAL A O 1
ATOM 642 N N . LEU A 1 78 ? -5.297 -3.031 14.833 1.00 93.88 78 LEU A N 1
ATOM 643 C CA . LEU A 1 78 ? -6.651 -2.569 14.534 1.00 93.88 78 LEU A CA 1
ATOM 644 C C . LEU A 1 78 ? -7.498 -2.462 15.800 1.00 93.88 78 LEU A C 1
ATOM 646 O O . LEU A 1 78 ? -8.258 -1.506 15.943 1.00 93.88 78 LEU A O 1
ATOM 650 N N . HIS A 1 79 ? -7.324 -3.375 16.758 1.00 94.38 79 HIS A N 1
ATOM 651 C CA . HIS A 1 79 ? -7.945 -3.249 18.076 1.00 94.38 79 HIS A CA 1
ATOM 652 C C . HIS A 1 79 ? -7.466 -1.989 18.809 1.00 94.38 79 HIS A C 1
ATOM 654 O O . HIS A 1 79 ? -8.290 -1.245 19.337 1.00 94.38 79 HIS A O 1
ATOM 660 N N . LYS A 1 80 ? -6.159 -1.694 18.789 1.00 91.38 80 LYS A N 1
ATOM 661 C CA . LYS A 1 80 ? -5.598 -0.477 19.410 1.00 91.38 80 LYS A CA 1
ATOM 662 C C . LYS A 1 80 ? -6.098 0.809 18.749 1.00 91.38 80 LYS A C 1
ATOM 664 O O . LYS A 1 80 ? -6.261 1.815 19.428 1.00 91.38 80 LYS A O 1
ATOM 669 N N . MET A 1 81 ? -6.349 0.766 17.443 1.00 90.88 81 MET A N 1
ATOM 670 C CA . MET A 1 81 ? -6.863 1.891 16.659 1.00 90.88 81 MET A CA 1
ATOM 671 C C . MET A 1 81 ? -8.391 2.047 16.744 1.00 90.88 81 MET A C 1
ATOM 673 O O . MET A 1 81 ? -8.924 3.019 16.212 1.00 90.88 81 MET A O 1
ATOM 677 N N . GLY A 1 82 ? -9.111 1.103 17.366 1.00 92.00 82 GLY A N 1
ATOM 678 C CA . GLY A 1 82 ? -10.578 1.088 17.356 1.00 92.00 82 GLY A CA 1
ATOM 679 C C . GLY A 1 82 ? -11.167 0.852 15.957 1.00 92.00 82 GLY A C 1
ATOM 680 O O . GLY A 1 82 ? -12.163 1.477 15.589 1.00 92.00 82 GLY A O 1
ATOM 681 N N . LEU A 1 83 ? -10.507 0.003 15.161 1.00 93.56 83 LEU A N 1
ATOM 682 C CA . LEU A 1 83 ? -10.848 -0.322 13.769 1.00 93.56 83 LEU A CA 1
ATOM 683 C C . LEU A 1 83 ? -11.124 -1.813 13.524 1.00 93.56 83 LEU A C 1
ATOM 685 O O . LEU A 1 83 ? -11.475 -2.178 12.410 1.00 93.56 83 LEU A O 1
ATOM 689 N N . ALA A 1 84 ? -10.951 -2.688 14.519 1.00 91.56 84 ALA A N 1
ATOM 690 C CA . ALA A 1 84 ? -11.014 -4.141 14.309 1.00 91.56 84 ALA A CA 1
ATOM 691 C C . ALA A 1 84 ? -12.352 -4.645 13.732 1.00 91.56 84 ALA A C 1
ATOM 693 O O . ALA A 1 84 ? -12.349 -5.622 12.974 1.00 91.56 84 ALA A O 1
ATOM 694 N N . ASP A 1 85 ? -13.447 -3.957 14.064 1.00 90.12 85 ASP A N 1
ATOM 695 C CA . ASP A 1 85 ? -14.825 -4.304 13.694 1.00 90.12 85 ASP A CA 1
ATOM 696 C C . ASP A 1 85 ? -15.510 -3.215 12.845 1.00 90.12 85 ASP A C 1
ATOM 698 O O . ASP A 1 85 ? -16.708 -3.284 12.584 1.00 90.12 85 ASP A O 1
ATOM 702 N N . GLU A 1 86 ? -14.758 -2.201 12.411 1.00 90.12 86 GLU A N 1
ATOM 703 C CA . GLU A 1 86 ? -15.268 -1.077 11.622 1.00 90.12 86 GLU A CA 1
ATOM 704 C C . GLU A 1 86 ? -14.821 -1.222 10.164 1.00 90.12 86 GLU A C 1
ATOM 706 O O . GLU A 1 86 ? -13.637 -1.468 9.927 1.00 90.12 86 GLU A O 1
ATOM 711 N N . PRO A 1 87 ? -15.701 -1.025 9.168 1.00 93.69 87 PRO A N 1
ATOM 712 C CA . PRO A 1 87 ? -15.271 -0.992 7.779 1.00 93.69 87 PRO A CA 1
ATOM 713 C C . PRO A 1 87 ? -14.423 0.260 7.519 1.00 93.69 87 PRO A C 1
ATOM 715 O O . PRO A 1 87 ? -14.798 1.390 7.856 1.00 93.69 87 PRO A O 1
ATOM 718 N N . TYR A 1 88 ? -13.266 0.072 6.891 1.00 98.00 88 TYR A N 1
ATOM 719 C CA . TYR A 1 88 ? -12.360 1.162 6.544 1.00 98.00 88 TYR A CA 1
ATOM 720 C C . TYR A 1 88 ? -11.635 0.894 5.228 1.00 98.00 88 TYR A C 1
ATOM 722 O O . TYR A 1 88 ? -11.508 -0.243 4.773 1.00 98.00 88 TYR A O 1
ATOM 730 N N . VAL A 1 89 ? -11.106 1.964 4.643 1.00 98.25 89 VAL A N 1
ATOM 731 C CA . VAL A 1 89 ? -10.204 1.898 3.490 1.00 98.25 89 VAL A CA 1
ATOM 732 C C . VAL A 1 89 ? -8.814 2.377 3.890 1.00 98.25 89 VAL A C 1
ATOM 734 O O . VAL A 1 89 ? -8.667 3.277 4.720 1.00 98.25 89 VAL A O 1
ATOM 737 N N . ALA A 1 90 ? -7.784 1.772 3.307 1.00 97.88 90 ALA A N 1
ATOM 738 C CA . ALA A 1 90 ? -6.397 2.162 3.532 1.00 97.88 90 ALA A CA 1
ATOM 739 C C . ALA A 1 90 ? -5.907 3.054 2.387 1.00 97.88 90 ALA A C 1
ATOM 741 O O . ALA A 1 90 ? -6.188 2.778 1.220 1.00 97.88 90 ALA A O 1
ATOM 742 N N . VAL A 1 91 ? -5.158 4.113 2.702 1.00 96.81 91 VAL A N 1
ATOM 743 C CA . VAL A 1 91 ? -4.639 5.047 1.698 1.00 96.81 91 VAL A CA 1
ATOM 744 C C . VAL A 1 91 ? -3.148 5.310 1.863 1.00 96.81 91 VAL A C 1
ATOM 746 O O . VAL A 1 91 ? -2.653 5.479 2.979 1.00 96.81 91 VAL A O 1
ATOM 749 N N . LYS A 1 92 ? -2.420 5.366 0.745 1.00 94.31 92 LYS A N 1
ATOM 750 C CA . LYS A 1 92 ? -1.000 5.748 0.720 1.00 94.31 92 LYS A CA 1
ATOM 751 C C . LYS A 1 92 ? -0.668 6.517 -0.554 1.00 94.31 92 LYS A C 1
ATOM 753 O O . LYS A 1 92 ? -0.410 5.928 -1.605 1.00 94.31 92 LYS A O 1
ATOM 758 N N . PHE A 1 93 ? -0.642 7.840 -0.450 1.00 91.38 93 PHE A N 1
ATOM 759 C CA . PHE A 1 93 ? -0.308 8.724 -1.561 1.00 91.38 93 PHE A CA 1
ATOM 760 C C . PHE A 1 93 ? 1.052 9.357 -1.330 1.00 91.38 93 PHE A C 1
ATOM 762 O O . PHE A 1 93 ? 1.218 10.196 -0.451 1.00 91.38 93 PHE A O 1
ATOM 769 N N . TYR A 1 94 ? 2.013 8.995 -2.170 1.00 86.62 94 TYR A N 1
ATOM 770 C CA . TYR A 1 94 ? 3.349 9.569 -2.150 1.00 86.62 94 TYR A CA 1
ATOM 771 C C . TYR A 1 94 ? 3.689 10.209 -3.494 1.00 86.62 94 TYR A C 1
ATOM 773 O O . TYR A 1 94 ? 3.273 9.754 -4.564 1.00 86.62 94 TYR A O 1
ATOM 781 N N . LYS A 1 95 ? 4.456 11.293 -3.433 1.00 84.00 95 LYS A N 1
ATOM 782 C CA . LYS A 1 95 ? 4.950 12.022 -4.600 1.00 84.00 95 LYS A CA 1
ATOM 783 C C . LYS A 1 95 ? 6.048 11.203 -5.261 1.00 84.00 95 LYS A C 1
ATOM 785 O O . LYS A 1 95 ? 6.997 10.785 -4.601 1.00 84.00 95 LYS A O 1
ATOM 790 N N . SER A 1 96 ? 5.923 10.972 -6.561 1.00 78.19 96 SER A N 1
ATOM 791 C CA . SER A 1 96 ? 6.900 10.203 -7.335 1.00 78.19 96 SER A CA 1
ATOM 792 C C . SER A 1 96 ? 6.941 10.676 -8.786 1.00 78.19 96 SER A C 1
ATOM 794 O O . SER A 1 96 ? 6.143 11.516 -9.198 1.00 78.19 96 SER A O 1
ATOM 796 N N . GLY A 1 97 ? 7.838 10.100 -9.591 1.00 75.38 97 GLY A N 1
ATOM 797 C CA . GLY A 1 97 ? 7.830 10.324 -11.038 1.00 75.38 97 GLY A CA 1
ATOM 798 C C . GLY A 1 97 ? 6.523 9.895 -11.721 1.00 75.38 97 GLY A C 1
ATOM 799 O O . GLY A 1 97 ? 6.223 10.423 -12.786 1.00 75.38 97 GLY A O 1
ATOM 800 N N . CYS A 1 98 ? 5.753 8.984 -11.106 1.00 78.00 98 CYS A N 1
ATOM 801 C CA . CYS A 1 98 ? 4.466 8.503 -11.620 1.00 78.00 98 CYS A CA 1
ATOM 802 C C . CYS A 1 98 ? 3.284 9.389 -11.216 1.00 78.00 98 CYS A C 1
ATOM 804 O O . CYS A 1 98 ? 2.243 9.317 -11.853 1.00 78.00 98 CYS A O 1
ATOM 806 N N . LEU A 1 99 ? 3.412 10.185 -10.152 1.00 83.56 99 LEU A N 1
ATOM 807 C CA . LEU A 1 99 ? 2.362 11.083 -9.680 1.00 83.56 99 LEU A CA 1
ATOM 808 C C . LEU A 1 99 ? 3.013 12.379 -9.205 1.00 83.56 99 LEU A C 1
ATOM 810 O O . LEU A 1 99 ? 3.437 12.498 -8.047 1.00 83.56 99 LEU A O 1
ATOM 814 N N . ARG A 1 100 ? 3.144 13.328 -10.136 1.00 79.88 100 ARG A N 1
ATOM 815 C CA . ARG A 1 100 ? 3.834 14.597 -9.917 1.00 79.88 100 ARG A CA 1
ATOM 816 C C . ARG A 1 100 ? 3.163 15.398 -8.820 1.00 79.88 100 ARG A C 1
ATOM 818 O O . ARG A 1 100 ? 1.940 15.512 -8.756 1.00 79.88 100 ARG A O 1
ATOM 825 N N . GLN A 1 101 ? 4.014 16.065 -8.055 1.00 82.50 101 GLN A N 1
ATOM 826 C CA . GLN A 1 101 ? 3.615 17.112 -7.136 1.00 82.50 101 GLN A CA 1
ATOM 827 C C . GLN A 1 101 ? 3.187 18.353 -7.926 1.00 82.50 101 GLN A C 1
ATOM 829 O O . GLN A 1 101 ? 4.021 19.103 -8.431 1.00 82.50 101 GLN A O 1
ATOM 834 N N . ASN A 1 102 ? 1.880 18.543 -8.054 1.00 84.94 102 ASN A N 1
ATOM 835 C CA . ASN A 1 102 ? 1.270 19.741 -8.613 1.00 84.94 102 ASN A CA 1
ATOM 836 C C . ASN A 1 102 ? -0.113 19.953 -7.977 1.00 84.94 102 ASN A C 1
ATOM 838 O O . ASN A 1 102 ? -0.680 19.031 -7.387 1.00 84.94 102 ASN A O 1
ATOM 842 N N . GLU A 1 103 ? -0.664 21.157 -8.124 1.00 86.69 103 GLU A N 1
ATOM 843 C CA . GLU A 1 103 ? -1.952 21.518 -7.519 1.00 86.69 103 GLU A CA 1
ATOM 844 C C . GLU A 1 103 ? -3.112 20.633 -7.990 1.00 86.69 103 GLU A C 1
ATOM 846 O O . GLU A 1 103 ? -4.056 20.403 -7.240 1.00 86.69 103 GLU A O 1
ATOM 851 N N . GLN A 1 104 ? -3.068 20.133 -9.227 1.00 88.56 104 GLN A N 1
ATOM 852 C CA . GLN A 1 104 ? -4.119 19.272 -9.756 1.00 88.56 104 GLN A CA 1
ATOM 853 C C . GLN A 1 104 ? -4.122 17.913 -9.046 1.00 88.56 104 GLN A C 1
ATOM 855 O O . GLN A 1 104 ? -5.179 17.480 -8.592 1.00 88.56 104 GLN A O 1
ATOM 860 N N . SER A 1 105 ? -2.959 17.270 -8.897 1.00 88.50 105 SER A N 1
ATOM 861 C CA . SER A 1 105 ? -2.813 16.022 -8.138 1.00 88.50 105 SER A CA 1
ATOM 862 C C . SER A 1 105 ? -3.265 16.203 -6.688 1.00 88.50 105 SER A C 1
ATOM 864 O O . SER A 1 105 ? -4.000 15.371 -6.165 1.00 88.50 105 SER A O 1
ATOM 866 N N . GLU A 1 106 ? -2.873 17.311 -6.049 1.00 88.62 106 GLU A N 1
ATOM 867 C CA . GLU A 1 106 ? -3.263 17.621 -4.667 1.00 88.62 106 GLU A CA 1
ATOM 868 C C . GLU A 1 106 ? -4.785 17.754 -4.514 1.00 88.62 106 GLU A C 1
ATOM 870 O O . GLU A 1 106 ? -5.363 17.144 -3.614 1.00 88.62 106 GLU A O 1
ATOM 875 N N . ARG A 1 107 ? -5.451 18.479 -5.424 1.00 90.25 107 ARG A N 1
ATOM 876 C CA . ARG A 1 107 ? -6.917 18.623 -5.423 1.00 90.25 107 ARG A CA 1
ATOM 877 C C . ARG A 1 107 ? -7.623 17.288 -5.651 1.00 90.25 107 ARG A C 1
ATOM 879 O O . ARG A 1 107 ? -8.522 16.952 -4.893 1.00 90.25 107 ARG A O 1
ATOM 886 N N . ILE A 1 108 ? -7.189 16.504 -6.640 1.00 91.25 108 ILE A N 1
ATOM 887 C CA . ILE A 1 108 ? -7.804 15.205 -6.961 1.00 91.25 108 ILE A CA 1
ATOM 888 C C . ILE A 1 108 ? -7.714 14.245 -5.770 1.00 91.25 108 ILE A C 1
ATOM 890 O O . ILE A 1 108 ? -8.702 13.597 -5.427 1.00 91.25 108 ILE A O 1
ATOM 894 N N . ILE A 1 109 ? -6.547 14.163 -5.128 1.00 92.44 109 ILE A N 1
ATOM 895 C CA . ILE A 1 109 ? -6.352 13.303 -3.955 1.00 92.44 109 ILE A CA 1
ATOM 896 C C . ILE A 1 109 ? -7.203 13.805 -2.788 1.00 92.44 109 ILE A C 1
ATOM 898 O O . ILE A 1 109 ? -7.883 13.006 -2.152 1.00 92.44 109 ILE A O 1
ATOM 902 N N . SER A 1 110 ? -7.218 15.115 -2.528 1.00 91.62 110 SER A N 1
ATOM 903 C CA . SER A 1 110 ? -8.057 15.701 -1.478 1.00 91.62 110 SER A CA 1
ATOM 904 C C . SER A 1 110 ? -9.541 15.378 -1.689 1.00 91.62 110 SER A C 1
ATOM 906 O O . SER A 1 110 ? -10.199 14.898 -0.767 1.00 91.62 110 SER A O 1
ATOM 908 N N . ASP A 1 111 ? -10.052 15.574 -2.906 1.00 93.75 111 ASP A N 1
ATOM 909 C CA . ASP A 1 111 ? -11.446 15.298 -3.265 1.00 93.75 111 ASP A CA 1
ATOM 910 C C . ASP A 1 111 ? -11.785 13.806 -3.131 1.00 93.75 111 ASP A C 1
ATOM 912 O O . ASP A 1 111 ? -12.879 13.445 -2.690 1.00 93.75 111 ASP A O 1
ATOM 916 N N . LEU A 1 112 ? -10.853 12.920 -3.498 1.00 95.25 112 LEU A N 1
ATOM 917 C CA . LEU A 1 112 ? -11.007 11.477 -3.326 1.00 95.25 112 LEU A CA 1
ATOM 918 C C . LEU A 1 112 ? -11.128 11.109 -1.847 1.00 95.25 112 LEU A C 1
ATOM 920 O O . LEU A 1 112 ? -12.062 10.400 -1.475 1.00 95.25 112 LEU A O 1
ATOM 924 N N . ILE A 1 113 ? -10.214 11.594 -1.003 1.00 94.81 113 ILE A N 1
ATOM 925 C CA . ILE A 1 113 ? -10.253 11.314 0.435 1.00 94.81 113 ILE A CA 1
ATOM 926 C C . ILE A 1 113 ? -11.551 11.847 1.046 1.00 94.81 113 ILE A C 1
ATOM 928 O O . ILE A 1 113 ? -12.210 11.125 1.793 1.00 94.81 113 ILE A O 1
ATOM 932 N N . GLU A 1 114 ? -11.973 13.062 0.682 1.00 94.31 114 GLU A N 1
ATOM 933 C CA . GLU A 1 114 ? -13.244 13.618 1.151 1.00 94.31 114 GLU A CA 1
ATOM 934 C C . GLU A 1 114 ? -14.427 12.714 0.777 1.00 94.31 114 GLU A C 1
ATOM 936 O O . GLU A 1 114 ? -15.279 12.429 1.617 1.00 94.31 114 GLU A O 1
ATOM 941 N N . ARG A 1 115 ? -14.467 12.191 -0.453 1.00 95.06 115 ARG A N 1
ATOM 942 C CA . ARG A 1 115 ? -15.520 11.256 -0.879 1.00 95.06 115 ARG A CA 1
ATOM 943 C C . ARG A 1 115 ? -15.481 9.953 -0.090 1.00 95.06 115 ARG A C 1
ATOM 945 O O . ARG A 1 115 ? -16.524 9.533 0.400 1.00 95.06 115 ARG A O 1
ATOM 952 N N . LEU A 1 116 ? -14.303 9.355 0.085 1.00 95.94 116 LEU A N 1
ATOM 953 C CA . LEU A 1 116 ? -14.138 8.112 0.845 1.00 95.94 116 LEU A CA 1
ATOM 954 C C . LEU A 1 116 ? -14.613 8.271 2.295 1.00 95.94 116 LEU A C 1
ATOM 956 O O . LEU A 1 116 ? -15.333 7.412 2.802 1.00 95.94 116 LEU A O 1
ATOM 960 N N . THR A 1 117 ? -14.294 9.400 2.938 1.00 95.44 117 THR A N 1
ATOM 961 C CA . THR A 1 117 ? -14.723 9.663 4.323 1.00 95.44 117 THR A CA 1
ATOM 962 C C . THR A 1 117 ? -16.241 9.748 4.514 1.00 95.44 117 THR A C 1
ATOM 964 O O . THR A 1 117 ? -16.717 9.627 5.644 1.00 95.44 117 THR A O 1
ATOM 967 N N . ARG A 1 118 ? -17.039 9.906 3.448 1.00 93.94 118 ARG A N 1
ATOM 968 C CA . ARG A 1 118 ? -18.510 9.905 3.562 1.00 93.94 118 ARG A CA 1
ATOM 969 C C . ARG A 1 118 ? -19.052 8.534 3.964 1.00 93.94 118 ARG A C 1
ATOM 971 O O . ARG A 1 118 ? -20.022 8.467 4.714 1.00 93.94 118 ARG A O 1
ATOM 978 N N . GLU A 1 119 ? -18.390 7.466 3.532 1.00 92.81 119 GLU A N 1
ATOM 979 C CA . GLU A 1 119 ? -18.849 6.085 3.719 1.00 92.81 119 GLU A CA 1
ATOM 980 C C . GLU A 1 119 ? -17.955 5.294 4.677 1.00 92.81 119 GLU A C 1
ATOM 982 O O . GLU A 1 119 ? -18.461 4.501 5.467 1.00 92.81 119 GLU A O 1
ATOM 987 N N . TYR A 1 120 ? -16.650 5.569 4.686 1.00 95.62 120 TYR A N 1
ATOM 988 C CA . TYR A 1 120 ? -15.662 4.779 5.419 1.00 95.62 120 TYR A 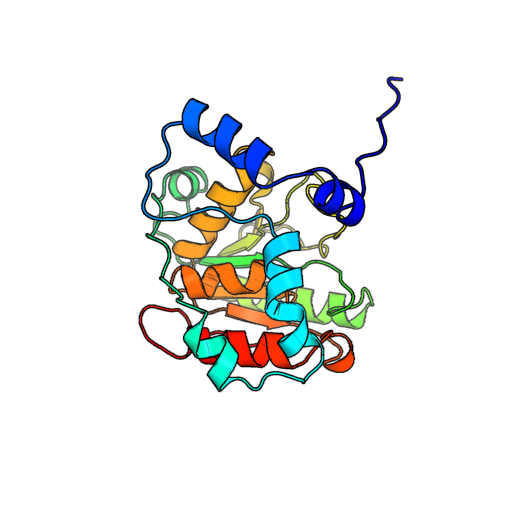CA 1
ATOM 989 C C . TYR A 1 120 ? -14.835 5.632 6.380 1.00 95.62 120 TYR A C 1
ATOM 991 O O . TYR A 1 120 ? -14.652 6.837 6.182 1.00 95.62 120 TYR A O 1
ATOM 999 N N . LYS A 1 121 ? -14.251 4.990 7.397 1.00 96.38 121 LYS A N 1
ATOM 1000 C CA . LYS A 1 121 ? -13.022 5.521 7.998 1.00 96.38 121 LYS A CA 1
ATOM 1001 C C . LYS A 1 121 ? -11.881 5.368 6.990 1.00 96.38 121 LYS A C 1
ATOM 1003 O O . LYS A 1 121 ? -11.806 4.378 6.262 1.00 96.38 121 LYS A O 1
ATOM 1008 N N . VAL A 1 122 ? -10.986 6.345 6.954 1.00 96.88 122 VAL A N 1
ATOM 1009 C CA . VAL A 1 122 ? -9.823 6.359 6.066 1.00 96.88 122 VAL A CA 1
ATOM 1010 C C . VAL A 1 122 ? -8.563 6.233 6.906 1.00 96.88 122 VAL A C 1
ATOM 1012 O O . VAL A 1 122 ? -8.293 7.085 7.751 1.00 96.88 122 VAL A O 1
ATOM 1015 N N . VAL A 1 123 ? -7.779 5.183 6.669 1.00 96.31 123 VAL A N 1
ATOM 1016 C CA . VAL A 1 123 ? -6.505 4.961 7.361 1.00 96.31 123 VAL A CA 1
ATOM 1017 C C . VAL A 1 123 ? -5.347 5.392 6.474 1.00 96.31 123 VAL A C 1
ATOM 1019 O O . VAL A 1 123 ? -5.093 4.783 5.437 1.00 96.31 123 VAL A O 1
ATOM 1022 N N . VAL A 1 124 ? -4.629 6.432 6.887 1.00 94.69 124 VAL A N 1
ATOM 1023 C CA . VAL A 1 124 ? -3.473 6.978 6.166 1.00 94.69 124 VAL A CA 1
ATOM 1024 C C . VAL A 1 124 ? -2.209 6.233 6.590 1.00 94.69 124 VAL A C 1
ATOM 1026 O O . VAL A 1 124 ? -1.847 6.252 7.766 1.00 94.69 124 VAL A O 1
ATOM 1029 N N . LEU A 1 125 ? -1.532 5.596 5.631 1.00 93.31 125 LEU A N 1
ATOM 1030 C CA . LEU A 1 125 ? -0.341 4.755 5.842 1.00 93.31 125 LEU A CA 1
ATOM 1031 C C . LEU A 1 125 ? 0.989 5.520 5.738 1.00 93.31 125 LEU A C 1
ATOM 1033 O O . LEU A 1 125 ? 2.049 4.913 5.533 1.00 93.31 125 LEU A O 1
ATOM 1037 N N . ASP A 1 126 ? 0.947 6.846 5.799 1.00 85.31 126 ASP A N 1
ATOM 1038 C CA . ASP A 1 126 ? 2.153 7.666 5.824 1.00 85.31 126 ASP A CA 1
ATOM 1039 C C . ASP A 1 126 ? 2.869 7.493 7.168 1.00 85.31 126 ASP A C 1
ATOM 1041 O O . ASP A 1 126 ? 2.245 7.277 8.207 1.00 85.31 126 ASP A O 1
ATOM 1045 N N . THR A 1 127 ? 4.199 7.559 7.142 1.00 71.38 127 THR A N 1
ATOM 1046 C CA . THR A 1 127 ? 5.042 7.452 8.336 1.00 71.38 127 THR A CA 1
ATOM 1047 C C . THR A 1 127 ? 5.739 8.773 8.602 1.00 71.38 127 THR A C 1
ATOM 1049 O O . THR A 1 127 ? 6.236 9.410 7.677 1.00 71.38 127 THR A O 1
ATOM 1052 N N . GLU A 1 128 ? 5.843 9.167 9.869 1.00 67.56 128 GLU A N 1
ATOM 1053 C CA . GLU A 1 128 ? 6.536 10.402 10.272 1.00 67.56 128 GLU A CA 1
ATOM 1054 C C . GLU A 1 128 ? 8.068 10.319 10.132 1.00 67.56 128 GLU A C 1
ATOM 1056 O O . GLU A 1 128 ? 8.757 11.336 10.174 1.00 67.56 128 GLU A O 1
ATOM 1061 N N . PHE A 1 129 ? 8.619 9.122 9.916 1.00 65.75 129 PHE A N 1
ATOM 1062 C CA . PHE A 1 129 ? 10.037 8.908 9.640 1.00 65.75 129 PHE A CA 1
ATOM 1063 C C . PHE A 1 129 ? 10.272 8.578 8.160 1.00 65.75 129 PHE A C 1
ATOM 1065 O O . PHE A 1 129 ? 9.530 7.809 7.542 1.00 65.75 129 PHE A O 1
ATOM 1072 N N . ARG A 1 130 ? 11.340 9.153 7.587 1.00 59.34 130 ARG A N 1
ATOM 1073 C CA . ARG A 1 130 ? 11.744 8.929 6.190 1.00 59.34 130 ARG A CA 1
ATOM 1074 C C . ARG A 1 130 ? 12.430 7.572 6.045 1.00 59.34 130 ARG A C 1
ATOM 1076 O O . ARG A 1 130 ? 13.647 7.463 6.174 1.00 59.34 130 ARG A O 1
ATOM 1083 N N . VAL A 1 131 ? 11.646 6.529 5.785 1.00 57.72 131 VAL A N 1
ATOM 1084 C CA . VAL A 1 131 ? 12.185 5.217 5.379 1.00 57.72 131 VAL A CA 1
ATOM 1085 C C . VAL A 1 131 ? 12.694 5.279 3.938 1.00 57.72 131 VAL A C 1
ATOM 1087 O O . VAL A 1 131 ? 13.748 4.717 3.618 1.00 57.72 131 VAL A O 1
ATOM 1090 N N . ASP A 1 132 ? 11.975 6.004 3.085 1.00 59.91 132 ASP A N 1
ATOM 1091 C CA . ASP A 1 132 ? 12.273 6.232 1.677 1.00 59.91 132 ASP A CA 1
ATOM 1092 C C . ASP A 1 132 ? 12.353 7.732 1.330 1.00 59.91 132 ASP A C 1
ATOM 1094 O O . ASP A 1 132 ? 12.173 8.618 2.171 1.00 59.91 132 ASP A O 1
ATOM 1098 N N . ASP A 1 133 ? 12.704 8.015 0.074 1.00 58.09 133 ASP A N 1
ATOM 1099 C CA . ASP A 1 133 ? 12.920 9.380 -0.413 1.00 58.09 133 ASP A CA 1
ATOM 1100 C C . ASP A 1 133 ? 11.606 10.083 -0.811 1.00 58.09 133 ASP A C 1
ATOM 1102 O O . ASP A 1 133 ? 11.634 11.247 -1.221 1.00 58.09 133 ASP A O 1
ATOM 1106 N N . HIS A 1 134 ? 10.453 9.423 -0.650 1.00 62.47 134 HIS A N 1
ATOM 1107 C CA . HIS A 1 134 ? 9.158 9.948 -1.071 1.00 62.47 134 HIS A CA 1
ATOM 1108 C C . HIS A 1 134 ? 8.484 10.756 0.043 1.00 62.47 134 HIS A C 1
ATOM 1110 O O . HIS A 1 134 ? 8.514 10.397 1.216 1.00 62.47 134 HIS A O 1
ATOM 1116 N N . SER A 1 135 ? 7.855 11.872 -0.330 1.00 65.06 135 SER A N 1
ATOM 1117 C CA . SER A 1 135 ? 7.022 12.657 0.589 1.00 65.06 135 SER A CA 1
ATOM 1118 C C . SER A 1 135 ? 5.545 12.416 0.298 1.00 65.06 135 SER A C 1
ATOM 1120 O O . SER A 1 135 ? 5.151 12.295 -0.865 1.00 65.06 135 SER A O 1
ATOM 1122 N N . GLY A 1 136 ? 4.742 12.336 1.358 1.00 70.50 136 GLY A N 1
ATOM 1123 C CA . GLY A 1 136 ? 3.296 12.169 1.265 1.00 70.50 136 GLY A CA 1
ATOM 1124 C C . GLY A 1 136 ? 2.576 13.403 0.713 1.00 70.50 136 GLY A C 1
ATOM 1125 O O . GLY A 1 136 ? 3.152 14.491 0.559 1.00 70.50 136 GLY A O 1
ATOM 1126 N N . TYR A 1 137 ? 1.292 13.226 0.418 1.00 76.06 137 TYR A N 1
ATOM 1127 C CA . TYR A 1 137 ? 0.356 14.329 0.205 1.00 76.06 137 TYR A CA 1
ATOM 1128 C C . TYR A 1 137 ? -0.219 14.791 1.546 1.00 76.06 137 TYR A C 1
ATOM 1130 O O . TYR A 1 137 ? -0.394 13.995 2.464 1.00 76.06 137 TYR A O 1
ATOM 1138 N N . HIS A 1 138 ? -0.514 16.086 1.678 1.00 77.19 138 HIS A N 1
ATOM 1139 C CA . HIS A 1 138 ? -1.172 16.569 2.887 1.00 77.19 138 HIS A CA 1
ATOM 1140 C C . HIS A 1 138 ? -2.626 16.089 2.900 1.00 77.19 138 HIS A C 1
ATOM 1142 O O . HIS A 1 138 ? -3.393 16.413 1.995 1.00 77.19 138 HIS A O 1
ATOM 1148 N N . ILE A 1 139 ? -2.994 15.327 3.927 1.00 81.94 139 ILE A N 1
ATOM 1149 C CA . ILE A 1 139 ? -4.362 14.858 4.146 1.00 81.94 139 ILE A CA 1
ATOM 1150 C C . ILE A 1 139 ? -4.918 15.588 5.365 1.00 81.94 139 ILE A C 1
ATOM 1152 O O . ILE A 1 139 ? -4.305 15.589 6.432 1.00 81.94 139 ILE A O 1
ATOM 1156 N N . ARG A 1 140 ? -6.081 16.221 5.193 1.00 82.62 140 ARG A N 1
ATOM 1157 C CA . ARG A 1 140 ? -6.746 16.984 6.250 1.00 82.62 140 ARG A CA 1
ATOM 1158 C C . ARG A 1 140 ? -7.182 16.060 7.389 1.00 82.62 140 ARG A C 1
ATOM 1160 O O . ARG A 1 140 ? -7.842 15.049 7.157 1.00 82.62 140 ARG A O 1
ATOM 1167 N N . GLU A 1 141 ? -6.865 16.447 8.619 1.00 85.81 141 GLU A N 1
ATOM 1168 C CA . GLU A 1 141 ? -7.310 15.726 9.812 1.00 85.81 141 GLU A CA 1
ATOM 1169 C C . GLU A 1 141 ? -8.832 15.836 10.008 1.00 85.81 141 GLU A C 1
ATOM 1171 O O . GLU A 1 141 ? -9.440 16.884 9.768 1.00 85.81 141 GLU A O 1
ATOM 1176 N N . SER A 1 142 ? -9.448 14.739 10.449 1.00 89.25 142 SER A N 1
ATOM 1177 C CA . SER A 1 142 ? -10.847 14.670 10.882 1.00 89.25 142 SER A CA 1
ATOM 1178 C C . SER A 1 142 ? -11.072 13.405 11.714 1.00 89.25 142 SER A C 1
ATOM 1180 O O . SER A 1 142 ? -10.261 12.483 11.655 1.00 89.25 142 SER A O 1
ATOM 1182 N N . ASP A 1 143 ? -12.213 13.299 12.396 1.00 89.62 143 ASP A N 1
ATOM 1183 C CA . ASP A 1 143 ? -12.584 12.097 13.166 1.00 89.62 143 ASP A CA 1
ATOM 1184 C C . ASP A 1 143 ? -12.723 10.829 12.302 1.00 89.62 143 ASP A C 1
ATOM 1186 O O . ASP A 1 143 ? -12.737 9.709 12.815 1.00 89.62 143 ASP A O 1
ATOM 1190 N N . ARG A 1 144 ? -12.827 10.990 10.976 1.00 94.25 144 ARG A N 1
ATOM 1191 C CA . ARG A 1 144 ? -12.899 9.887 10.009 1.00 94.25 144 ARG A CA 1
ATOM 1192 C C . ARG A 1 144 ? -11.560 9.546 9.364 1.00 94.25 144 ARG A C 1
ATOM 1194 O O . ARG A 1 144 ? -11.507 8.610 8.570 1.00 94.25 144 ARG A O 1
ATOM 1201 N N . VAL A 1 145 ? -10.493 10.268 9.697 1.00 93.62 145 VAL A N 1
ATOM 1202 C CA . VAL A 1 145 ? -9.142 10.036 9.179 1.00 93.62 145 VAL A CA 1
ATOM 1203 C C . VAL A 1 145 ? -8.245 9.573 10.321 1.00 93.62 145 VAL A C 1
ATOM 1205 O O . VAL A 1 145 ? -7.973 10.315 11.260 1.00 93.62 145 VAL A O 1
ATOM 1208 N N . VAL A 1 146 ? -7.754 8.339 10.228 1.00 93.00 146 VAL A N 1
ATOM 1209 C CA . VAL A 1 146 ? -6.857 7.734 11.216 1.00 93.00 146 VAL A CA 1
ATOM 1210 C C . VAL A 1 146 ? -5.451 7.669 10.634 1.00 93.00 146 VAL A C 1
ATOM 1212 O O . VAL A 1 146 ? -5.224 7.027 9.612 1.00 93.00 14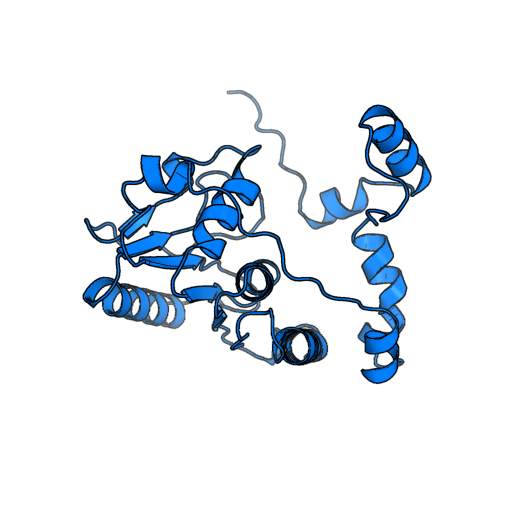6 VAL A O 1
ATOM 1215 N N . ASN A 1 147 ? -4.489 8.322 11.280 1.00 91.25 147 ASN A N 1
ATOM 1216 C CA . ASN A 1 147 ? -3.099 8.302 10.833 1.00 91.25 147 ASN A CA 1
ATOM 1217 C C . ASN A 1 147 ? -2.325 7.156 11.506 1.00 91.25 147 ASN A C 1
ATOM 1219 O O . ASN A 1 147 ? -2.271 7.077 12.737 1.00 91.25 147 ASN A O 1
ATOM 1223 N N . LEU A 1 148 ? -1.725 6.276 10.698 1.00 91.12 148 LEU A N 1
ATOM 1224 C CA . LEU A 1 148 ? -0.973 5.117 11.179 1.00 91.12 148 LEU A CA 1
ATOM 1225 C C . LEU A 1 148 ? 0.357 5.507 11.844 1.00 91.12 148 LEU A C 1
ATOM 1227 O O . LEU A 1 148 ? 0.829 4.771 12.709 1.00 91.12 148 LEU A O 1
ATOM 1231 N N . ALA A 1 149 ? 0.943 6.659 11.495 1.00 87.62 149 ALA A N 1
ATOM 1232 C CA . ALA A 1 149 ? 2.269 7.070 11.958 1.00 87.62 149 ALA A CA 1
ATOM 1233 C C . ALA A 1 149 ? 2.424 7.016 13.484 1.00 87.62 149 ALA A C 1
ATOM 1235 O O . ALA A 1 149 ? 3.476 6.622 13.977 1.00 87.62 149 ALA A O 1
ATOM 1236 N N . ARG A 1 150 ? 1.347 7.309 14.224 1.00 84.75 150 ARG A N 1
ATOM 1237 C CA . ARG A 1 150 ? 1.299 7.297 15.697 1.00 84.75 150 ARG A CA 1
ATOM 1238 C C . ARG A 1 150 ? 1.559 5.919 16.323 1.00 84.75 150 ARG A C 1
ATOM 1240 O O . ARG A 1 150 ? 1.844 5.839 17.514 1.00 84.75 150 ARG A O 1
ATOM 1247 N N . TYR A 1 151 ? 1.440 4.847 15.541 1.00 88.31 151 TYR A N 1
ATOM 1248 C CA . TYR A 1 151 ? 1.637 3.459 15.971 1.00 88.31 151 TYR A CA 1
ATOM 1249 C C . TYR A 1 151 ? 2.916 2.838 15.384 1.00 88.31 151 TYR A C 1
ATOM 1251 O O . TYR A 1 151 ? 3.336 1.760 15.817 1.00 88.31 151 TYR A O 1
ATOM 1259 N N . CYS A 1 152 ? 3.539 3.510 14.411 1.00 88.25 152 CYS A N 1
ATOM 1260 C CA . CYS A 1 152 ? 4.686 2.996 13.677 1.00 88.25 152 CYS A CA 1
ATOM 1261 C C . CYS A 1 152 ? 6.023 3.345 14.340 1.00 88.25 152 CYS A C 1
ATOM 1263 O O . CYS A 1 152 ? 6.289 4.483 14.714 1.00 88.25 152 CYS A O 1
ATOM 1265 N N . THR A 1 153 ? 6.916 2.364 14.355 1.00 86.50 153 THR A N 1
ATOM 1266 C CA . THR A 1 153 ? 8.364 2.512 14.510 1.00 86.50 153 THR A CA 1
ATOM 1267 C C . THR A 1 153 ? 9.043 2.016 13.237 1.00 86.50 153 THR A C 1
ATOM 1269 O O . THR A 1 153 ? 8.411 1.361 12.404 1.00 86.50 153 THR A O 1
ATOM 1272 N N . ALA A 1 154 ? 10.337 2.287 13.063 1.00 83.56 154 ALA A N 1
ATOM 1273 C CA . ALA A 1 154 ? 11.075 1.792 11.901 1.00 83.56 154 ALA A CA 1
ATOM 1274 C C . ALA A 1 154 ? 11.027 0.256 11.786 1.00 83.56 154 ALA A C 1
ATOM 1276 O O . ALA A 1 154 ? 10.933 -0.284 10.685 1.00 83.56 154 ALA A O 1
ATOM 1277 N N . GLU A 1 155 ? 11.035 -0.434 12.925 1.00 83.06 155 GLU A N 1
ATOM 1278 C CA . GLU A 1 155 ? 11.075 -1.890 13.042 1.00 83.06 155 GLU A CA 1
ATOM 1279 C C . GLU A 1 155 ? 9.730 -2.547 12.717 1.00 83.06 155 GLU A C 1
ATOM 1281 O O . GLU A 1 155 ? 9.703 -3.609 12.097 1.00 83.06 155 GLU A O 1
ATOM 1286 N N . ASN A 1 156 ? 8.610 -1.936 13.122 1.00 87.31 156 ASN A N 1
ATOM 1287 C CA . ASN A 1 156 ? 7.279 -2.532 12.954 1.00 87.31 156 ASN A CA 1
ATOM 1288 C C . ASN A 1 156 ? 6.528 -2.026 11.708 1.00 87.31 156 ASN A C 1
ATOM 1290 O O . ASN A 1 156 ? 5.486 -2.576 11.356 1.00 87.31 156 ASN A O 1
ATOM 1294 N N . ASN A 1 157 ? 7.062 -1.007 11.029 1.00 89.25 157 ASN A N 1
ATOM 1295 C CA . ASN A 1 157 ? 6.362 -0.239 10.007 1.00 89.25 157 ASN A CA 1
ATOM 1296 C C . ASN A 1 157 ? 5.673 -1.094 8.934 1.00 89.25 157 ASN A C 1
ATOM 1298 O O . ASN A 1 157 ? 4.484 -0.943 8.656 1.00 89.25 157 ASN A O 1
ATOM 1302 N N . LEU A 1 158 ? 6.438 -1.992 8.307 1.00 89.88 158 LEU A N 1
ATOM 1303 C CA . LEU A 1 158 ? 5.933 -2.808 7.207 1.00 89.88 158 LEU A CA 1
ATOM 1304 C C . LEU A 1 158 ? 4.908 -3.832 7.700 1.00 89.88 158 LEU A C 1
ATOM 1306 O O . LEU A 1 158 ? 3.922 -4.080 7.010 1.00 89.88 158 LEU A O 1
ATOM 1310 N N . ALA A 1 159 ? 5.116 -4.391 8.894 1.00 91.31 159 ALA A N 1
ATOM 1311 C CA . ALA A 1 159 ? 4.174 -5.324 9.499 1.00 91.31 159 ALA A CA 1
ATOM 1312 C C . ALA A 1 159 ? 2.833 -4.634 9.787 1.00 91.31 159 ALA A C 1
ATOM 1314 O O . ALA A 1 159 ? 1.795 -5.148 9.381 1.00 91.31 159 ALA A O 1
ATOM 1315 N N . LEU A 1 160 ? 2.855 -3.432 10.376 1.00 93.62 160 LEU A N 1
ATOM 1316 C CA . LEU A 1 160 ? 1.642 -2.664 10.664 1.00 93.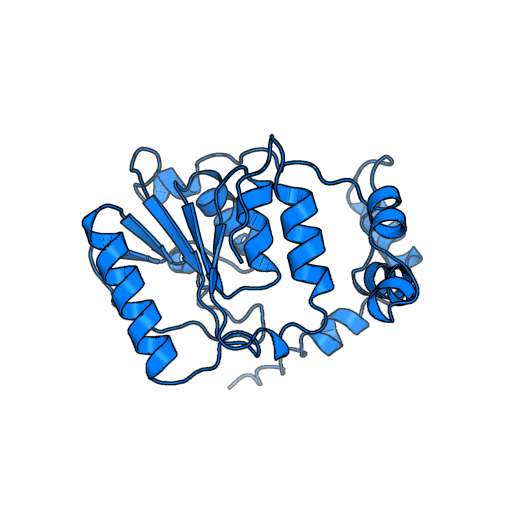62 160 LEU A CA 1
ATOM 1317 C C . LEU A 1 160 ? 0.906 -2.227 9.401 1.00 93.62 160 LEU A C 1
ATOM 1319 O O . LEU A 1 160 ? -0.308 -2.373 9.311 1.00 93.62 160 LEU A O 1
ATOM 1323 N N . GLN A 1 161 ? 1.629 -1.728 8.398 1.00 95.12 161 GLN A N 1
ATOM 1324 C CA . GLN A 1 161 ? 1.020 -1.383 7.116 1.00 95.12 161 GLN A CA 1
ATOM 1325 C C . GLN A 1 161 ? 0.386 -2.608 6.441 1.00 95.12 161 GLN A C 1
ATOM 1327 O O . GLN A 1 161 ? -0.703 -2.498 5.885 1.00 95.12 161 GLN A O 1
ATOM 1332 N N . THR A 1 162 ? 1.033 -3.775 6.521 1.00 95.69 162 THR A N 1
ATOM 1333 C CA . THR A 1 162 ? 0.489 -5.034 5.986 1.00 95.69 162 THR A CA 1
ATOM 1334 C C . THR A 1 162 ? -0.763 -5.465 6.735 1.00 95.69 162 THR A C 1
ATOM 1336 O O . THR A 1 162 ? -1.742 -5.845 6.103 1.00 95.69 162 THR A O 1
ATOM 1339 N N . GLU A 1 163 ? -0.760 -5.367 8.064 1.00 96.19 163 GLU A N 1
ATOM 1340 C CA . GLU A 1 163 ? -1.935 -5.639 8.887 1.00 96.19 163 GLU A CA 1
ATOM 1341 C C . GLU A 1 163 ? -3.107 -4.732 8.498 1.00 96.19 163 GLU A C 1
ATOM 1343 O O . GLU A 1 163 ? -4.182 -5.226 8.166 1.00 96.19 163 GLU A O 1
ATOM 1348 N N . VAL A 1 164 ? -2.893 -3.416 8.443 1.00 97.00 164 VAL A N 1
ATOM 1349 C CA . VAL A 1 164 ? -3.945 -2.467 8.058 1.00 97.00 164 VAL A CA 1
ATOM 1350 C C . VAL A 1 164 ? -4.475 -2.755 6.656 1.00 97.00 164 VAL A C 1
ATOM 1352 O O . VAL A 1 164 ? -5.687 -2.772 6.456 1.00 97.00 164 VAL A O 1
ATOM 1355 N N . VAL A 1 165 ? -3.598 -3.005 5.685 1.00 97.44 165 VAL A N 1
ATOM 1356 C CA . VAL A 1 165 ? -4.012 -3.279 4.304 1.00 97.44 165 VAL A CA 1
ATOM 1357 C C . VAL A 1 165 ? -4.792 -4.588 4.202 1.00 97.44 165 VAL A C 1
ATOM 1359 O O . VAL A 1 165 ? -5.825 -4.610 3.547 1.00 97.44 165 VAL A O 1
ATOM 1362 N N . ALA A 1 166 ? -4.358 -5.661 4.866 1.00 96.75 166 ALA A N 1
ATOM 1363 C CA . ALA A 1 166 ? -4.962 -6.989 4.734 1.00 96.75 166 ALA A CA 1
ATOM 1364 C C . ALA A 1 166 ? -6.393 -7.107 5.292 1.00 96.75 166 ALA A C 1
ATOM 1366 O O . ALA A 1 166 ? -7.103 -8.079 5.004 1.00 96.75 166 ALA A O 1
ATOM 1367 N N . HIS A 1 167 ? -6.813 -6.145 6.113 1.00 97.38 167 HIS A N 1
ATOM 1368 C CA . HIS A 1 167 ? -8.156 -6.077 6.694 1.00 97.38 167 HIS A CA 1
ATOM 1369 C C . HIS A 1 167 ? -8.982 -4.889 6.183 1.00 97.38 167 HIS A C 1
ATOM 1371 O O . HIS A 1 167 ? -10.120 -4.741 6.615 1.00 97.38 167 HIS A O 1
ATOM 1377 N N . ALA A 1 168 ? -8.448 -4.082 5.261 1.00 97.69 168 ALA A N 1
ATOM 1378 C CA . ALA A 1 168 ? -9.189 -2.994 4.632 1.00 97.69 168 ALA A CA 1
ATOM 1379 C C . ALA A 1 168 ? -10.203 -3.516 3.599 1.00 97.69 168 ALA A C 1
ATOM 1381 O O . ALA A 1 168 ? -9.982 -4.546 2.964 1.00 97.69 168 ALA A O 1
ATOM 1382 N N . GLU A 1 169 ? -11.268 -2.747 3.365 1.00 97.38 169 GLU A N 1
ATOM 1383 C CA . GLU A 1 169 ? -12.227 -2.983 2.272 1.00 97.38 169 GLU A CA 1
ATOM 1384 C C . GLU A 1 169 ? -11.576 -2.772 0.896 1.00 97.38 169 GLU A C 1
ATOM 1386 O O . GLU A 1 169 ? -11.844 -3.482 -0.073 1.00 97.38 169 GLU A O 1
ATOM 1391 N N . ALA A 1 170 ? -10.691 -1.780 0.814 1.00 97.50 170 ALA A N 1
ATOM 1392 C CA . ALA A 1 170 ? -9.922 -1.455 -0.376 1.00 97.50 170 ALA A CA 1
ATOM 1393 C C . ALA A 1 170 ? -8.684 -0.631 -0.013 1.00 97.50 170 ALA A C 1
ATOM 1395 O O . ALA A 1 170 ? -8.630 0.037 1.028 1.00 97.50 170 ALA A O 1
ATOM 1396 N N . PHE A 1 171 ? -7.709 -0.642 -0.917 1.00 97.94 171 PHE A N 1
ATOM 1397 C CA . PHE A 1 171 ? -6.534 0.214 -0.874 1.00 97.94 171 PHE A CA 1
ATOM 1398 C C . PHE A 1 171 ? -6.564 1.244 -2.007 1.00 97.94 171 PHE A C 1
ATOM 1400 O O . PHE A 1 171 ? -6.854 0.897 -3.151 1.00 97.94 171 PHE A O 1
ATOM 1407 N N . TYR A 1 172 ? -6.206 2.493 -1.700 1.00 97.06 172 TYR A N 1
ATOM 1408 C CA . TYR A 1 172 ? -6.037 3.565 -2.685 1.00 97.06 172 TYR A CA 1
ATOM 1409 C C . TYR A 1 172 ? -4.653 4.203 -2.550 1.00 97.06 172 TYR A C 1
ATOM 1411 O O . TYR A 1 172 ? -4.236 4.562 -1.447 1.00 97.06 172 TYR A O 1
ATOM 1419 N N . GLY A 1 173 ? -3.930 4.408 -3.648 1.00 94.31 173 GLY A N 1
ATOM 1420 C CA . GLY A 1 173 ? -2.607 5.016 -3.528 1.00 94.31 173 GLY A CA 1
ATOM 1421 C C . GLY A 1 173 ? -1.913 5.384 -4.823 1.00 94.31 173 GLY A C 1
ATOM 142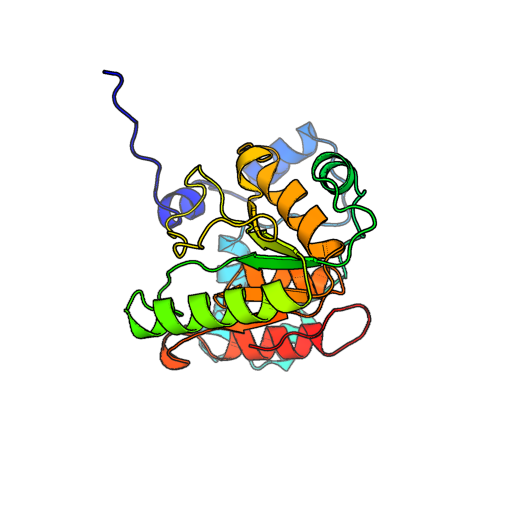2 O O . GLY A 1 173 ? -2.452 5.258 -5.917 1.00 94.31 173 GLY A O 1
ATOM 1423 N N . THR A 1 174 ? -0.679 5.859 -4.693 1.00 90.81 174 THR A N 1
ATOM 1424 C CA . THR A 1 174 ? 0.191 6.092 -5.850 1.00 90.81 174 THR A CA 1
ATOM 1425 C C . THR A 1 174 ? 0.629 4.754 -6.446 1.00 90.81 174 THR A C 1
ATOM 1427 O O . THR A 1 174 ? 1.070 3.865 -5.713 1.00 90.81 174 THR A O 1
ATOM 1430 N N . TYR A 1 175 ? 0.585 4.621 -7.775 1.00 88.56 175 TYR A N 1
ATOM 1431 C CA . TYR A 1 175 ? 1.155 3.455 -8.453 1.00 88.56 175 TYR A CA 1
ATOM 1432 C C . TYR A 1 175 ? 2.657 3.298 -8.137 1.00 88.56 175 TYR A C 1
ATOM 1434 O O . TYR A 1 175 ? 3.450 4.238 -8.262 1.00 88.56 175 TYR A O 1
ATOM 1442 N N . GLY A 1 176 ? 3.065 2.085 -7.750 1.00 82.94 176 GLY A N 1
ATOM 1443 C CA . GLY A 1 176 ? 4.465 1.722 -7.507 1.00 82.94 176 GLY A CA 1
ATOM 1444 C C . GLY A 1 176 ? 4.626 0.529 -6.564 1.00 82.94 176 GLY A C 1
ATOM 1445 O O . GLY A 1 176 ? 3.699 -0.247 -6.375 1.00 82.94 176 GLY A O 1
ATOM 1446 N N . GLY A 1 177 ? 5.805 0.342 -5.965 1.00 82.50 1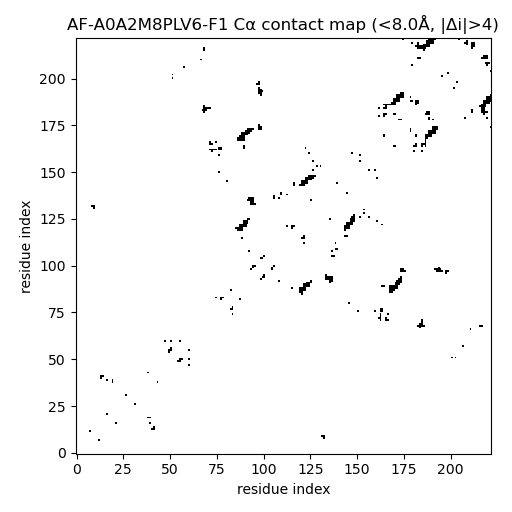77 GLY A N 1
ATOM 1447 C CA . GLY A 1 177 ? 6.136 -0.905 -5.252 1.00 82.50 177 GLY A CA 1
ATOM 1448 C C . GLY A 1 177 ? 5.163 -1.300 -4.131 1.00 82.50 177 GLY A C 1
ATOM 1449 O O . GLY A 1 177 ? 4.912 -2.484 -3.933 1.00 82.50 177 GLY A O 1
ATOM 1450 N N . PHE A 1 178 ? 4.578 -0.322 -3.434 1.00 88.88 178 PHE A N 1
ATOM 1451 C CA . PHE A 1 178 ? 3.625 -0.585 -2.352 1.00 88.88 178 PHE A CA 1
ATOM 1452 C C . PHE A 1 178 ? 2.236 -1.014 -2.858 1.00 88.88 178 PHE A C 1
ATOM 1454 O O . PHE A 1 178 ? 1.535 -1.753 -2.173 1.00 88.88 178 PHE A O 1
ATOM 1461 N N . SER A 1 179 ? 1.851 -0.607 -4.073 1.00 89.94 179 SER A N 1
ATOM 1462 C CA . SER A 1 179 ? 0.522 -0.883 -4.649 1.00 89.94 179 SER A CA 1
ATOM 1463 C C . SER A 1 179 ? 0.196 -2.372 -4.810 1.00 89.94 179 SER A C 1
ATOM 1465 O O . SER A 1 179 ? -0.975 -2.754 -4.850 1.00 89.94 179 SER A O 1
ATOM 1467 N N . TYR A 1 180 ? 1.228 -3.218 -4.855 1.00 91.50 180 TYR A N 1
ATOM 1468 C CA . TYR A 1 180 ? 1.112 -4.669 -4.986 1.00 91.50 180 TYR A CA 1
ATOM 1469 C C . TYR A 1 180 ? 0.804 -5.385 -3.664 1.00 91.50 180 TYR A C 1
ATOM 1471 O O . TYR A 1 180 ? 0.449 -6.561 -3.687 1.00 91.50 180 TYR A O 1
ATOM 1479 N N . LEU A 1 181 ? 0.925 -4.708 -2.516 1.00 93.62 181 LEU A N 1
ATOM 1480 C CA . LEU A 1 181 ? 0.675 -5.322 -1.211 1.00 93.62 181 LEU A CA 1
ATOM 1481 C C . LEU A 1 181 ? -0.797 -5.705 -1.033 1.00 93.62 181 LEU A C 1
ATOM 1483 O O . LEU A 1 181 ? -1.090 -6.818 -0.609 1.00 93.62 181 LEU A O 1
ATOM 1487 N N . ALA A 1 182 ? -1.718 -4.807 -1.390 1.00 95.31 182 ALA A N 1
ATOM 1488 C CA . ALA A 1 182 ? -3.148 -5.057 -1.238 1.00 95.31 182 ALA A CA 1
ATOM 1489 C C . ALA A 1 182 ? -3.623 -6.295 -2.024 1.00 95.31 182 ALA A C 1
ATOM 1491 O O . ALA A 1 182 ? -4.183 -7.192 -1.388 1.00 95.31 182 ALA A O 1
ATOM 1492 N N . PRO A 1 183 ? -3.308 -6.454 -3.328 1.00 94.19 183 PRO A N 1
ATOM 1493 C CA . PRO A 1 183 ? -3.664 -7.657 -4.076 1.00 94.19 183 PRO A CA 1
ATOM 1494 C C . PRO A 1 183 ? -3.080 -8.929 -3.469 1.00 94.19 183 PRO A C 1
ATOM 1496 O O . PRO A 1 183 ? -3.779 -9.937 -3.371 1.00 94.19 183 PRO A O 1
ATOM 1499 N N . LEU A 1 184 ? -1.826 -8.879 -3.001 1.00 92.62 184 LEU A N 1
ATOM 1500 C CA . LEU A 1 184 ? -1.183 -10.001 -2.314 1.00 92.62 184 LEU A CA 1
ATOM 1501 C C . LEU A 1 184 ? -1.915 -10.397 -1.026 1.00 92.62 184 LEU A C 1
ATOM 1503 O O . LEU A 1 184 ? -1.896 -11.569 -0.668 1.00 92.62 184 LEU A O 1
ATOM 1507 N N . CYS A 1 185 ? -2.585 -9.463 -0.355 1.00 94.38 185 CYS A N 1
ATOM 1508 C CA . CYS A 1 185 ? -3.416 -9.724 0.819 1.00 94.38 185 CYS A CA 1
ATOM 1509 C C . CYS A 1 185 ? -4.885 -10.057 0.489 1.00 94.38 185 CYS A C 1
ATOM 1511 O O . CYS A 1 185 ? -5.689 -10.188 1.411 1.00 94.38 185 CYS A O 1
ATOM 1513 N N . GLY A 1 186 ? -5.253 -10.183 -0.790 1.00 94.06 186 GLY A N 1
ATOM 1514 C CA . GLY A 1 186 ? -6.640 -10.427 -1.202 1.00 94.06 186 GLY A CA 1
ATOM 1515 C C . GLY A 1 186 ? -7.521 -9.171 -1.241 1.00 94.06 186 GLY A C 1
ATOM 1516 O O . GLY A 1 186 ? -8.740 -9.294 -1.294 1.00 94.06 186 GLY A O 1
ATOM 1517 N N . VAL A 1 187 ? -6.931 -7.972 -1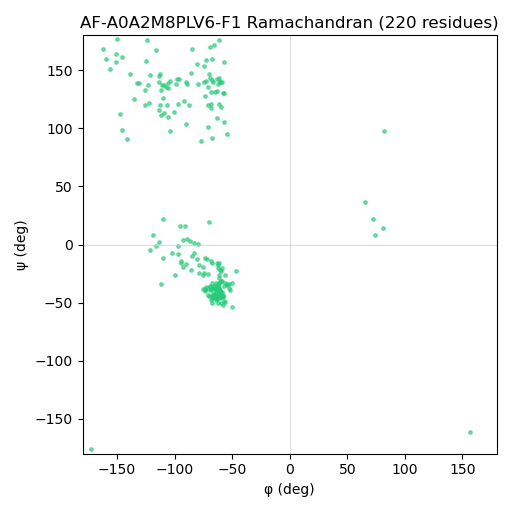.194 1.00 96.06 187 VAL A N 1
ATOM 1518 C CA . VAL A 1 187 ? -7.637 -6.680 -1.140 1.00 96.06 187 VAL A CA 1
ATOM 1519 C C . VAL A 1 187 ? -7.490 -5.928 -2.460 1.00 96.06 187 VAL A C 1
ATOM 1521 O O . VAL A 1 187 ? -6.404 -5.870 -3.040 1.00 96.06 187 VAL A O 1
ATOM 1524 N N . ASN A 1 188 ? -8.584 -5.336 -2.943 1.00 95.44 188 ASN A N 1
ATOM 1525 C CA . ASN A 1 188 ? -8.568 -4.567 -4.187 1.00 95.44 188 ASN A CA 1
ATOM 1526 C C . ASN A 1 188 ? -7.724 -3.294 -4.037 1.00 95.44 188 ASN A C 1
ATOM 1528 O O . ASN A 1 188 ? -7.777 -2.607 -3.015 1.00 95.44 188 ASN A O 1
ATOM 1532 N N . SER A 1 189 ? -6.956 -2.979 -5.076 1.00 94.94 189 SER A N 1
ATOM 1533 C CA . SER A 1 189 ? -5.991 -1.880 -5.106 1.00 94.94 189 SER A CA 1
ATOM 1534 C C . SER A 1 189 ? -6.319 -0.922 -6.241 1.00 94.94 189 SER A C 1
ATOM 1536 O O . SER A 1 189 ? -6.341 -1.341 -7.395 1.00 94.94 189 SER A O 1
ATOM 1538 N N . TYR A 1 190 ? -6.554 0.349 -5.916 1.00 94.56 190 TYR A N 1
ATOM 1539 C CA . TYR A 1 190 ? -6.839 1.428 -6.862 1.00 94.56 190 TYR A CA 1
ATOM 1540 C C . TYR A 1 190 ? -5.683 2.417 -6.883 1.00 94.56 190 TYR A C 1
ATOM 1542 O O . TYR A 1 190 ? -5.428 3.128 -5.906 1.00 94.56 190 TYR A O 1
ATOM 1550 N N . ASN A 1 191 ? -4.973 2.456 -8.001 1.00 91.50 191 ASN A N 1
ATOM 1551 C CA . ASN A 1 191 ? -3.707 3.153 -8.097 1.00 91.50 191 ASN A CA 1
ATOM 1552 C C . ASN A 1 191 ? -3.825 4.362 -9.015 1.00 91.50 191 ASN A C 1
ATOM 1554 O O . ASN A 1 191 ? -4.624 4.395 -9.939 1.00 91.50 191 ASN A O 1
ATOM 1558 N N . TYR A 1 192 ? -3.074 5.408 -8.686 1.00 90.31 192 TYR A N 1
ATOM 1559 C CA . TYR A 1 192 ? -3.150 6.689 -9.373 1.00 90.31 192 TYR A CA 1
ATOM 1560 C C . TYR A 1 192 ? -1.777 7.074 -9.912 1.00 90.31 192 TYR A C 1
ATOM 1562 O O . TYR A 1 192 ? -0.753 6.944 -9.227 1.00 90.31 192 TYR A O 1
ATOM 1570 N N . TYR A 1 193 ? -1.773 7.574 -11.145 1.00 86.94 193 TYR A N 1
ATOM 1571 C CA . TYR A 1 193 ? -0.605 8.076 -11.857 1.00 86.94 193 TYR A CA 1
ATOM 1572 C C . TYR A 1 193 ? -1.015 9.174 -12.855 1.00 86.94 193 TYR A C 1
ATOM 1574 O O . TYR A 1 193 ? -2.165 9.244 -13.279 1.00 86.94 193 TYR A O 1
ATOM 1582 N N . ASP A 1 194 ? -0.080 10.049 -13.229 1.00 80.06 194 ASP A N 1
ATOM 1583 C CA . ASP A 1 194 ? -0.314 11.174 -14.150 1.00 80.06 194 ASP A CA 1
ATOM 1584 C C . ASP A 1 194 ? 0.150 10.911 -15.589 1.00 80.06 194 ASP A C 1
ATOM 1586 O O . ASP A 1 194 ? -0.345 11.508 -16.545 1.00 80.06 194 ASP A O 1
ATOM 1590 N N . SER A 1 195 ? 1.129 10.029 -15.757 1.00 68.12 195 SER A N 1
ATOM 1591 C CA . SER A 1 195 ? 1.799 9.780 -17.019 1.00 68.12 195 SER A CA 1
ATOM 1592 C C . SER A 1 195 ? 2.205 8.322 -17.087 1.00 68.12 195 SER A C 1
ATOM 1594 O O . SER A 1 195 ? 3.158 7.883 -16.443 1.00 68.12 195 SER A O 1
ATOM 1596 N N . MET A 1 196 ? 1.559 7.594 -17.993 1.00 58.88 196 MET A N 1
ATOM 1597 C CA . MET A 1 196 ? 1.946 6.230 -18.356 1.00 58.88 196 MET A CA 1
ATOM 1598 C C . MET A 1 196 ? 3.387 6.165 -18.900 1.00 58.88 196 MET A C 1
ATOM 1600 O O . MET A 1 196 ? 4.031 5.126 -18.854 1.00 58.88 196 MET A O 1
ATOM 1604 N N . ARG A 1 197 ? 3.937 7.300 -19.363 1.00 54.00 197 ARG A N 1
ATOM 1605 C CA . ARG A 1 197 ? 5.322 7.434 -19.849 1.00 54.00 197 ARG A CA 1
ATOM 1606 C C . ARG A 1 197 ? 6.363 7.449 -18.723 1.00 54.00 197 ARG A C 1
ATOM 1608 O O . ARG A 1 197 ? 7.537 7.225 -18.994 1.00 54.00 197 ARG A O 1
ATOM 1615 N N . ALA A 1 198 ? 5.940 7.740 -17.489 1.00 51.97 198 ALA A N 1
ATOM 1616 C CA . ALA A 1 198 ? 6.780 7.644 -16.295 1.00 51.97 198 ALA A CA 1
ATOM 1617 C C . ALA A 1 198 ? 6.814 6.224 -15.715 1.00 51.97 198 ALA A C 1
ATOM 1619 O O . ALA A 1 198 ? 7.670 5.928 -14.879 1.00 51.97 198 ALA A O 1
ATOM 1620 N N . ILE A 1 199 ? 5.949 5.329 -16.211 1.00 53.16 199 ILE A N 1
ATOM 1621 C CA . ILE A 1 199 ? 6.150 3.895 -16.066 1.00 53.16 199 ILE A CA 1
ATOM 1622 C C . ILE A 1 199 ? 7.379 3.579 -16.912 1.00 53.16 199 ILE A C 1
ATOM 1624 O O . ILE A 1 199 ? 7.302 3.348 -18.119 1.00 53.16 199 ILE A O 1
ATOM 1628 N N . LEU A 1 200 ? 8.549 3.626 -16.277 1.00 50.78 200 LEU A N 1
ATOM 1629 C CA . LEU A 1 200 ? 9.719 2.919 -16.756 1.00 50.78 200 LEU A CA 1
ATOM 1630 C C . LEU A 1 200 ? 9.274 1.462 -16.903 1.00 50.78 200 LEU A C 1
ATOM 1632 O O . LEU A 1 200 ? 9.253 0.707 -15.941 1.00 50.78 200 LEU A O 1
ATOM 1636 N N . MET A 1 201 ? 8.879 1.142 -18.140 1.00 56.16 201 MET A N 1
ATOM 1637 C CA . MET A 1 201 ? 8.436 -0.140 -18.680 1.00 56.16 201 MET A CA 1
ATOM 1638 C C . MET A 1 201 ? 6.965 -0.487 -18.402 1.00 56.16 201 MET A C 1
ATOM 1640 O O . MET A 1 201 ? 6.655 -1.075 -17.371 1.00 56.16 201 MET A O 1
ATOM 1644 N N . GLY A 1 202 ? 6.064 -0.233 -19.365 1.00 61.22 202 GLY A N 1
ATOM 1645 C CA . GLY A 1 202 ? 4.666 -0.718 -19.344 1.00 61.22 202 GLY A CA 1
ATOM 1646 C C . GLY A 1 202 ? 4.518 -2.209 -18.984 1.00 61.22 202 GLY A C 1
ATOM 1647 O O . GLY A 1 202 ? 3.518 -2.611 -18.398 1.00 61.22 202 GLY A O 1
ATOM 1648 N N . GLY A 1 203 ? 5.580 -2.999 -19.181 1.00 68.81 203 GLY A N 1
ATOM 1649 C CA . GLY A 1 203 ? 5.680 -4.374 -18.704 1.00 68.81 203 GLY A CA 1
ATOM 1650 C C . GLY A 1 203 ? 5.485 -4.574 -17.191 1.00 68.81 203 GLY A C 1
ATOM 1651 O O . GLY A 1 203 ? 5.048 -5.653 -16.814 1.00 68.81 203 GLY A O 1
ATOM 1652 N N . HIS A 1 204 ? 5.749 -3.594 -16.313 1.00 76.00 204 HIS A N 1
ATOM 1653 C CA . HIS A 1 204 ? 5.487 -3.751 -14.870 1.00 76.00 204 HIS A CA 1
ATOM 1654 C C . HIS A 1 204 ? 3.990 -3.842 -14.558 1.00 76.00 204 HIS A C 1
ATOM 1656 O O . HIS A 1 204 ? 3.570 -4.775 -13.875 1.00 76.00 204 HIS A O 1
ATOM 1662 N N . ALA A 1 205 ? 3.200 -2.901 -15.082 1.00 73.56 205 ALA A N 1
ATOM 1663 C CA . ALA A 1 205 ? 1.759 -2.862 -14.854 1.00 73.56 205 ALA A CA 1
ATOM 1664 C C . ALA A 1 205 ? 1.083 -4.090 -15.478 1.00 73.56 205 ALA A C 1
ATOM 1666 O O . ALA A 1 205 ? 0.287 -4.751 -14.822 1.00 73.56 205 ALA A O 1
ATOM 1667 N N . GLU A 1 206 ? 1.484 -4.466 -16.695 1.00 75.31 206 GLU A N 1
ATOM 1668 C CA . GLU A 1 206 ? 0.952 -5.650 -17.376 1.00 75.31 206 GLU A CA 1
ATOM 1669 C C . GLU A 1 206 ? 1.305 -6.966 -16.665 1.00 75.31 206 GLU A C 1
ATOM 1671 O O . GLU A 1 206 ? 0.495 -7.893 -16.630 1.00 75.31 206 GLU A O 1
ATOM 1676 N N . VAL A 1 207 ? 2.519 -7.089 -16.108 1.00 80.94 207 VAL A N 1
ATOM 1677 C CA . VAL A 1 207 ? 2.900 -8.265 -15.307 1.00 80.94 207 VAL A CA 1
ATOM 1678 C C . VAL A 1 207 ? 2.087 -8.312 -14.015 1.00 80.94 207 VAL A C 1
ATOM 1680 O O . VAL A 1 207 ? 1.610 -9.387 -13.659 1.00 80.94 207 VAL A O 1
ATOM 1683 N N . ALA A 1 208 ? 1.889 -7.174 -13.345 1.00 80.75 208 ALA A N 1
ATOM 1684 C CA . ALA A 1 208 ? 1.083 -7.094 -12.130 1.00 80.75 208 ALA A CA 1
ATOM 1685 C C . ALA A 1 208 ? -0.391 -7.439 -12.391 1.00 80.75 208 ALA A C 1
ATOM 1687 O O . ALA A 1 208 ? -0.952 -8.286 -11.703 1.00 80.75 208 ALA A O 1
ATOM 1688 N N . GLU A 1 209 ? -1.001 -6.860 -13.425 1.00 77.94 209 GLU A N 1
ATOM 1689 C CA . GLU A 1 209 ? -2.383 -7.149 -13.812 1.00 77.94 209 GLU A CA 1
ATOM 1690 C C . GLU A 1 209 ? -2.574 -8.646 -14.111 1.00 77.94 209 GLU A C 1
ATOM 1692 O O . GLU A 1 209 ? -3.499 -9.278 -13.603 1.00 77.94 209 GLU A O 1
ATOM 1697 N N . LYS A 1 210 ? -1.648 -9.264 -14.858 1.00 78.75 210 LYS A N 1
ATOM 1698 C CA . LYS A 1 210 ? -1.684 -10.712 -15.127 1.00 78.75 210 LYS A CA 1
ATOM 1699 C C . LYS A 1 210 ? -1.482 -11.564 -13.877 1.00 78.75 210 LYS A C 1
ATOM 1701 O O . LYS A 1 210 ? -2.078 -12.635 -13.792 1.00 78.75 210 LYS A O 1
ATOM 1706 N N . ALA A 1 211 ? -0.641 -11.121 -12.944 1.00 82.00 211 ALA A N 1
ATOM 1707 C CA . ALA A 1 211 ? -0.390 -11.831 -11.695 1.00 82.00 211 ALA A CA 1
ATOM 1708 C C . ALA A 1 211 ? -1.618 -11.823 -10.772 1.00 82.00 211 ALA A C 1
ATOM 1710 O O . ALA A 1 211 ? -1.903 -12.834 -10.135 1.00 82.00 211 ALA A O 1
ATOM 1711 N N . PHE A 1 212 ? -2.347 -10.704 -10.721 1.00 82.81 212 PHE A N 1
ATOM 1712 C CA . PHE A 1 212 ? -3.414 -10.476 -9.743 1.00 82.81 212 PHE A CA 1
ATOM 1713 C C . PHE A 1 212 ? -4.840 -10.655 -10.283 1.00 82.81 212 PHE A C 1
ATOM 1715 O O . PHE A 1 212 ? -5.776 -10.708 -9.494 1.00 82.81 212 PHE A O 1
ATOM 1722 N N . ASN A 1 213 ? -5.038 -10.850 -11.592 1.00 75.12 213 ASN A N 1
ATOM 1723 C CA . ASN A 1 213 ? -6.356 -11.138 -12.188 1.00 75.12 213 ASN A CA 1
ATOM 1724 C C . ASN A 1 213 ? -6.931 -12.536 -11.851 1.00 75.12 213 ASN A C 1
ATOM 1726 O O . ASN A 1 213 ? -7.801 -13.044 -12.561 1.00 75.12 213 ASN A O 1
ATOM 1730 N N . GLN A 1 214 ? -6.451 -13.194 -10.794 1.00 73.25 214 GLN A N 1
ATOM 1731 C CA . GLN A 1 214 ? -6.849 -14.548 -10.409 1.00 73.25 214 GLN A CA 1
ATOM 1732 C C . GLN A 1 214 ? -7.026 -14.657 -8.891 1.00 73.25 214 GLN A C 1
ATOM 1734 O O . GLN A 1 214 ? -6.278 -14.064 -8.118 1.00 73.25 214 GLN A O 1
ATOM 1739 N N . SER A 1 215 ? -7.976 -15.487 -8.453 1.00 66.00 215 SER A N 1
ATOM 1740 C CA . SER A 1 215 ? -8.062 -15.918 -7.050 1.00 66.00 215 SER A CA 1
ATOM 1741 C C . SER A 1 215 ? -6.756 -16.619 -6.645 1.00 66.00 215 SER A C 1
ATOM 1743 O O . SER A 1 215 ? -6.247 -17.415 -7.439 1.00 66.00 215 SER A O 1
ATOM 1745 N N . PRO A 1 216 ? -6.212 -16.409 -5.432 1.00 80.25 216 PRO A N 1
ATOM 1746 C CA . PRO A 1 216 ? -6.808 -15.749 -4.260 1.00 80.25 216 PRO A CA 1
ATOM 1747 C C . PRO A 1 216 ? -6.470 -14.252 -4.102 1.00 80.25 216 PRO A C 1
ATOM 1749 O O . PRO A 1 216 ? -6.611 -13.710 -3.008 1.00 80.25 216 PRO A O 1
ATOM 1752 N N . PHE A 1 217 ? -5.975 -13.589 -5.147 1.00 87.06 217 PHE A N 1
ATOM 1753 C CA . PHE A 1 217 ? -5.537 -12.197 -5.060 1.00 87.06 217 PHE A CA 1
ATOM 1754 C C . PHE A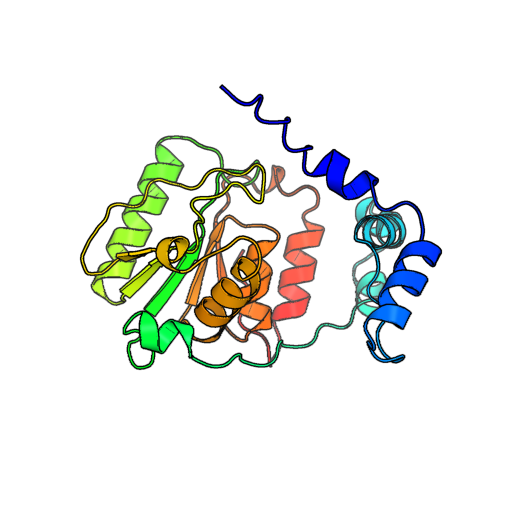 1 217 ? -6.703 -11.207 -5.139 1.00 87.06 217 PHE A C 1
ATOM 1756 O O . PHE A 1 217 ? -7.757 -11.503 -5.704 1.00 87.06 217 PHE A O 1
ATOM 1763 N N . GLY A 1 218 ? -6.487 -10.015 -4.584 1.00 84.44 218 GLY A N 1
ATOM 1764 C CA . GLY A 1 218 ? -7.339 -8.858 -4.846 1.00 84.44 218 GLY A CA 1
ATOM 1765 C C . GLY A 1 218 ? -7.093 -8.311 -6.251 1.00 84.44 218 GLY A C 1
ATOM 1766 O O . GLY A 1 218 ? -6.037 -8.541 -6.841 1.00 84.44 218 GLY A O 1
ATOM 1767 N N . GLN A 1 219 ? -8.051 -7.565 -6.793 1.00 88.06 219 GLN A N 1
ATOM 1768 C CA . GLN A 1 219 ? -7.901 -6.954 -8.112 1.00 88.06 219 GLN A CA 1
ATOM 1769 C C . GLN A 1 219 ? -6.917 -5.781 -8.067 1.00 88.06 219 GLN A C 1
ATOM 1771 O O . GLN A 1 219 ? -6.896 -4.990 -7.120 1.00 88.06 219 GLN A O 1
ATOM 1776 N N . PHE A 1 220 ? -6.097 -5.665 -9.110 1.00 86.81 220 PHE A N 1
ATOM 1777 C CA . PHE A 1 220 ? -5.159 -4.564 -9.285 1.00 86.81 220 PHE A CA 1
ATOM 1778 C C . PHE A 1 220 ? -5.678 -3.624 -10.372 1.00 86.81 220 PHE A C 1
ATOM 1780 O O . PHE A 1 220 ? -5.689 -3.982 -11.547 1.00 86.81 220 PHE A O 1
ATOM 1787 N N . HIS A 1 221 ? -6.103 -2.430 -9.972 1.00 86.06 221 HIS A N 1
ATOM 1788 C CA . HIS A 1 221 ? -6.562 -1.372 -10.864 1.00 86.06 221 HIS A CA 1
ATOM 1789 C C . HIS A 1 221 ? -5.447 -0.319 -10.961 1.00 86.06 221 HIS A C 1
ATOM 1791 O O . HIS A 1 221 ? -5.287 0.463 -10.017 1.00 86.06 221 HIS A O 1
ATOM 1797 N N . PRO A 1 222 ? -4.606 -0.358 -12.013 1.00 77.06 222 PRO A N 1
ATOM 1798 C CA . PRO A 1 222 ? -3.542 0.614 -12.206 1.00 77.06 222 PRO A CA 1
ATOM 1799 C C . PRO A 1 222 ? -4.070 2.000 -12.542 1.00 77.06 222 PRO A C 1
ATOM 1801 O O . PRO A 1 222 ? -5.004 2.125 -13.370 1.00 77.06 222 PRO A O 1
#